Protein AF-A0A5A8DTM9-F1 (afdb_monomer)

Secondary structure (DSSP, 8-state):
-----PPPTHHHHHHHHHHHHHHHHHHHHHHHHHHHSPPTTHHHHHH----HHHHHHHHHHH-TT--SHHHHHHHHS-TTTS--S----PPPPPHHHHHHHHHHHHHTS--S------TT-------HHHIIIIIT-HHHHS----SSGGG-HHHHHHHHHHHHHHHHHHT-S---S--S-HHHHHHHHHHHHHHH-TT--EEEEETTS-HHHHHHHHHHHHHTT-EEEEESS----------S-----HHHHHHHHHHTT-------S--------------S--SS----------

Radius of gyration: 35.83 Å; Cα contacts (8 Å, |Δi|>4): 128; chains: 1; bounding box: 129×62×77 Å

Nearest PDB structures (foldseek):
  4cvn-assembly3_H  TM=4.698E-01  e=2.957E+00  Pyrococcus abyssi GE5
  1a97-assembly1_D  TM=4.484E-01  e=3.811E+00  Escherichia coli
  1a97-assembly1_A  TM=3.768E-01  e=2.294E+00  Escherichia coli
  8kca-assembly2_B  TM=4.463E-01  e=4.060E+00  Homo sapiens
  1nul-assembly1_A-2  TM=4.485E-01  e=6.329E+00  Escherichia coli

Foldseek 3Di:
DDDDDDDDPPPVVVVVVVVVVVVVVVVVVVVVVVVPDDDLCNVVCVVDVADPVNQQVVQCVVPVPDRHPVSVCPVPDPPVPDDPDDDPDPRRDDPVRVVVVVVVVVVPDDPDDLDPPPLQDHDDDDPVCCCVPAVVDCVNVVDDDPPPCVVVVVVVVVLVVVFVVVCVQQVNPTDGSDDDGDLVVVLVVVVVVCVVVVPAQEDEDELPHRPVSQVSNCVSSVVVNHHYDYYHDPDPDPPDDDDDDDDDDPVNVVVVCVVVPPDPDPDDDDDDDDDDDDDDDDPDDPDDDDDDDDDDDD

Solvent-accessible surface area (backbone atoms only — not comparable to full-atom values): 19597 Å² total; per-residue (Å²): 142,83,82,89,82,82,82,70,76,66,62,64,53,52,55,51,50,55,51,50,53,53,50,50,53,52,50,51,50,50,52,52,54,57,71,68,48,85,51,56,58,49,62,55,61,70,70,45,84,72,49,75,68,55,51,48,52,52,40,31,69,77,37,77,88,37,83,44,72,63,53,54,47,65,77,68,49,60,73,94,78,50,81,91,64,81,80,96,64,80,81,68,61,36,71,68,54,48,54,51,50,53,48,59,58,57,64,72,51,90,74,92,70,86,75,83,80,49,84,94,54,74,90,74,88,77,55,65,68,52,46,56,67,39,76,69,23,63,89,62,70,68,64,74,82,69,82,58,54,90,87,28,50,75,62,52,52,54,38,48,52,50,18,49,53,50,18,68,76,69,74,42,98,75,55,67,84,77,73,94,47,71,36,59,45,54,36,49,52,50,52,54,53,41,72,77,45,74,92,61,51,67,46,82,42,60,56,84,54,52,67,67,33,57,48,47,33,41,56,56,24,57,79,73,65,30,45,68,46,69,43,77,74,86,70,75,78,77,87,77,88,86,78,98,71,88,84,79,52,74,70,56,53,53,54,46,50,57,70,69,69,62,72,79,83,86,76,87,89,79,96,81,78,94,72,94,74,82,93,73,91,78,84,84,86,92,80,89,86,84,88,88,91,87,89,85,90,131

InterPro domains:
  IPR015421 Pyridoxal phosphate-dependent transferase, major domain [G3DSA:3.40.640.10] (127-237)
  IPR015424 Pyridoxal phosphate-dependent transferase [SSF53383] (45-227)
  IPR023010 Probable glycine dehydrogenase (decarboxylating) subunit 1 [PTHR42806] (43-229)
  IPR049315 Glycine cleavage system P-protein, N-terminal domain [PF02347] (45-229)

Mean predicted aligned error: 16.07 Å

pLDDT: mean 75.66, std 26.63, range [23.34, 98.69]

Sequence (298 aa):
MLASRSAAPGAVARAAAAAAGRRGAAAAASSLVSSIRPSREEFLHRHVGIKSFETQEMVRTINPSYATLEDLVDNTVPITIRHQRDLELPEAATEAEALSEMREIAKRNIQGIKSCIGMGYYGTFTPSVALRNILENPAWYTSYTPYQAEIAQGRLEMLLNFQTMVSDLTGMDIANASLLDEATACAEAMALAASVQRKRDSFFVAADCHPHTISLMRTRGSAVGMSIKATFGISPAPTAPPHRDRVWTLTTVWRRLCAGGYKVARERFFDTIDVEAPRLSVAGTLVTTASLASTCGS

Organism: Cafeteria roenbergensis (NCBI:txid33653)

Structure (mmCIF, N/CA/C/O backbone):
data_AF-A0A5A8DTM9-F1
#
_entry.id   AF-A0A5A8DTM9-F1
#
loop_
_atom_site.group_PDB
_atom_site.id
_atom_site.type_symbol
_atom_site.label_atom_id
_atom_site.label_alt_id
_atom_site.label_comp_id
_atom_site.label_asym_id
_atom_site.label_entity_id
_atom_site.label_seq_id
_atom_site.pdbx_PDB_ins_code
_atom_site.Cartn_x
_atom_site.Cartn_y
_atom_site.Cartn_z
_atom_site.occupancy
_atom_site.B_iso_or_equiv
_atom_site.auth_seq_id
_atom_site.auth_comp_id
_atom_site.auth_asym_id
_atom_site.auth_atom_id
_atom_site.pdbx_PDB_model_num
ATOM 1 N N . MET A 1 1 ? -93.188 19.960 26.502 1.00 39.53 1 MET A N 1
ATOM 2 C CA . MET A 1 1 ? -92.306 19.119 27.341 1.00 39.53 1 MET A CA 1
ATOM 3 C C . MET A 1 1 ? -91.924 17.881 26.544 1.00 39.53 1 MET A C 1
ATOM 5 O O . MET A 1 1 ? -92.762 17.007 26.404 1.00 39.53 1 MET A O 1
ATOM 9 N N . LEU A 1 2 ? -90.720 17.813 25.976 1.00 32.50 2 LEU A N 1
ATOM 10 C CA . LEU A 1 2 ? -90.176 16.576 25.401 1.00 32.50 2 LEU A CA 1
ATOM 11 C C . LEU A 1 2 ? -88.656 16.597 25.583 1.00 32.50 2 LEU A C 1
ATOM 13 O O . LEU A 1 2 ? -88.004 17.606 25.324 1.00 32.50 2 LEU A O 1
ATOM 17 N N . ALA A 1 3 ? -88.160 15.517 26.177 1.00 34.22 3 ALA A N 1
ATOM 18 C CA . ALA A 1 3 ? -86.935 15.446 26.958 1.00 34.22 3 ALA A CA 1
ATOM 19 C C . ALA A 1 3 ? -85.681 15.158 26.122 1.00 34.22 3 ALA A C 1
ATOM 21 O O . ALA A 1 3 ? -85.701 14.351 25.193 1.00 34.22 3 ALA A O 1
ATOM 22 N N . SER A 1 4 ? -84.571 15.773 26.532 1.00 37.34 4 SER A N 1
ATOM 23 C CA . SER A 1 4 ? -83.214 15.456 26.100 1.00 37.34 4 SER A CA 1
ATOM 24 C C . SER A 1 4 ? -82.776 14.090 26.649 1.00 37.34 4 SER A C 1
ATOM 26 O O . SER A 1 4 ? -82.928 13.798 27.835 1.00 37.34 4 SER A O 1
ATOM 28 N N . ARG A 1 5 ? -82.208 13.233 25.791 1.00 39.69 5 ARG A N 1
ATOM 29 C CA . ARG A 1 5 ? -81.506 12.010 26.209 1.00 39.69 5 ARG A CA 1
ATOM 30 C C . ARG A 1 5 ? -80.000 12.207 26.048 1.00 39.69 5 ARG A C 1
ATOM 32 O O . ARG A 1 5 ? -79.488 12.321 24.941 1.00 39.69 5 ARG A O 1
ATOM 39 N N . SER A 1 6 ? -79.334 12.263 27.197 1.00 41.97 6 SER A N 1
ATOM 40 C CA . SER A 1 6 ? -77.885 12.258 27.394 1.00 41.97 6 SER A CA 1
ATOM 41 C C . SER A 1 6 ? -77.270 10.929 26.928 1.00 41.97 6 SER A C 1
ATOM 43 O O . SER A 1 6 ? -77.794 9.854 27.229 1.00 41.97 6 SER A O 1
ATOM 45 N N . ALA A 1 7 ? -76.167 11.006 26.178 1.00 46.59 7 ALA A N 1
ATOM 46 C CA . ALA A 1 7 ? -75.372 9.853 25.773 1.00 46.59 7 ALA A CA 1
ATOM 47 C C . ALA A 1 7 ? -74.593 9.297 26.977 1.00 46.59 7 ALA A C 1
ATOM 49 O O . ALA A 1 7 ? -73.908 10.033 27.686 1.00 46.59 7 ALA A O 1
ATOM 50 N N . ALA A 1 8 ? -74.694 7.985 27.205 1.00 46.06 8 ALA A N 1
ATOM 51 C CA . ALA A 1 8 ? -74.085 7.322 28.351 1.00 46.06 8 ALA A CA 1
ATOM 52 C C . ALA A 1 8 ? -72.537 7.430 28.322 1.00 46.06 8 ALA A C 1
ATOM 54 O O . ALA A 1 8 ? -71.911 6.977 27.357 1.00 46.06 8 ALA A O 1
ATOM 55 N N . PRO A 1 9 ? -71.893 7.943 29.389 1.00 48.94 9 PRO A N 1
ATOM 56 C CA . PRO A 1 9 ? -70.454 8.247 29.422 1.00 48.94 9 PRO A CA 1
ATOM 57 C C . PRO A 1 9 ? -69.519 7.020 29.335 1.00 48.94 9 PRO A C 1
ATOM 59 O O . PRO A 1 9 ? -68.310 7.168 29.173 1.00 48.94 9 PRO A O 1
ATOM 62 N N . GLY A 1 10 ? -70.048 5.793 29.402 1.00 46.09 10 GLY A N 1
ATOM 63 C CA . GLY A 1 10 ? -69.248 4.562 29.460 1.00 46.09 10 GLY A CA 1
ATOM 64 C C . GLY A 1 10 ? -68.752 4.009 28.116 1.00 46.09 10 GLY A C 1
ATOM 65 O O . GLY A 1 10 ? -67.745 3.301 28.090 1.00 46.09 10 GLY A O 1
ATOM 66 N N . ALA A 1 11 ? -69.420 4.312 26.997 1.00 47.44 11 ALA A N 1
ATOM 67 C CA . ALA A 1 11 ? -69.057 3.751 25.687 1.00 47.44 11 ALA A CA 1
ATOM 68 C C . ALA A 1 11 ? -67.840 4.460 25.062 1.00 47.44 11 ALA A C 1
ATOM 70 O O . ALA A 1 11 ? -66.945 3.809 24.522 1.00 47.44 11 ALA A O 1
ATOM 71 N N . VAL A 1 12 ? -67.764 5.785 25.218 1.00 50.34 12 VAL A N 1
ATOM 72 C CA . VAL A 1 12 ? -66.644 6.610 24.734 1.00 50.34 12 VAL A CA 1
ATOM 73 C C . VAL A 1 12 ? -65.362 6.314 25.526 1.00 50.34 12 VAL A C 1
ATOM 75 O O . VAL A 1 12 ? -64.285 6.202 24.943 1.00 50.34 12 VAL A O 1
ATOM 78 N N . ALA A 1 13 ? -65.480 6.072 26.837 1.00 47.72 13 ALA A N 1
ATOM 79 C CA . ALA A 1 13 ? -64.351 5.724 27.701 1.00 47.72 13 ALA A CA 1
ATOM 80 C C . ALA A 1 13 ? -63.711 4.363 27.350 1.00 47.72 13 ALA A C 1
ATOM 82 O O . ALA A 1 13 ? -62.486 4.240 27.350 1.00 47.72 13 ALA A O 1
ATOM 83 N N . ARG A 1 14 ? -64.508 3.343 26.985 1.00 48.56 14 ARG A N 1
ATOM 84 C CA . ARG A 1 14 ? -63.979 2.021 26.580 1.00 48.56 14 ARG A CA 1
ATOM 85 C C . ARG A 1 14 ? -63.291 2.045 25.215 1.00 48.56 14 ARG A C 1
ATOM 87 O O . ARG A 1 14 ? -62.264 1.391 25.051 1.00 48.56 14 ARG A O 1
ATOM 94 N N . ALA A 1 15 ? -63.813 2.813 24.257 1.00 48.81 15 ALA A N 1
ATOM 95 C CA . ALA A 1 15 ? -63.175 2.988 22.951 1.00 48.81 15 ALA A CA 1
ATOM 96 C C . ALA A 1 15 ? -61.838 3.748 23.066 1.00 48.81 15 ALA A C 1
ATOM 98 O O . ALA A 1 15 ? -60.852 3.358 22.439 1.00 48.81 15 ALA A O 1
ATOM 99 N N . ALA A 1 16 ? -61.773 4.771 23.927 1.00 47.47 16 ALA A N 1
ATOM 100 C CA . ALA A 1 16 ? -60.540 5.502 24.224 1.00 47.47 16 ALA A CA 1
ATOM 101 C C . ALA A 1 16 ? -59.487 4.624 24.927 1.00 47.47 16 ALA A C 1
ATOM 103 O O . ALA A 1 16 ? -58.316 4.660 24.551 1.00 47.47 16 ALA A O 1
ATOM 104 N N . ALA A 1 17 ? -59.894 3.775 25.880 1.00 49.00 17 ALA A N 1
ATOM 105 C CA . ALA A 1 17 ? -58.999 2.833 26.561 1.00 49.00 17 ALA A CA 1
ATOM 106 C C . ALA A 1 17 ? -58.436 1.752 25.613 1.00 49.00 17 ALA A C 1
ATOM 108 O O . ALA A 1 17 ? -57.244 1.446 25.660 1.00 49.00 17 ALA A O 1
ATOM 109 N N . ALA A 1 18 ? -59.253 1.221 24.695 1.00 49.25 18 ALA A N 1
ATOM 110 C CA . ALA A 1 18 ? -58.803 0.267 23.677 1.00 49.25 18 ALA A CA 1
ATOM 111 C C . ALA A 1 18 ? -57.851 0.908 22.643 1.00 49.25 18 ALA A C 1
ATOM 113 O O . ALA A 1 18 ? -56.882 0.278 22.213 1.00 49.25 18 ALA A O 1
ATOM 114 N N . ALA A 1 19 ? -58.083 2.172 22.270 1.00 47.97 19 ALA A N 1
ATOM 115 C CA . ALA A 1 19 ? -57.188 2.939 21.402 1.00 47.97 19 ALA A CA 1
ATOM 116 C C . ALA A 1 19 ? -55.860 3.303 22.096 1.00 47.97 19 ALA A C 1
ATOM 118 O O . ALA A 1 19 ? -54.803 3.247 21.464 1.00 47.97 19 ALA A O 1
ATOM 119 N N . ALA A 1 20 ? -55.891 3.611 23.398 1.00 50.88 20 ALA A N 1
ATOM 120 C CA . ALA A 1 20 ? -54.701 3.848 24.216 1.00 50.88 20 ALA A CA 1
ATOM 121 C C . ALA A 1 20 ? -53.854 2.573 24.384 1.00 50.88 20 ALA A C 1
ATOM 123 O O . ALA A 1 20 ? -52.637 2.626 24.221 1.00 50.88 20 ALA A O 1
ATOM 124 N N . GLY A 1 21 ? -54.487 1.412 24.598 1.00 49.78 21 GLY A N 1
ATOM 125 C CA . GLY A 1 21 ? -53.804 0.113 24.657 1.00 49.78 21 GLY A CA 1
ATOM 126 C C . GLY A 1 21 ? -53.141 -0.289 23.333 1.00 49.78 21 GLY A C 1
ATOM 127 O O . GLY A 1 21 ? -52.010 -0.773 23.329 1.00 49.78 21 GLY A O 1
ATOM 128 N N . ARG A 1 22 ? -53.786 -0.013 22.188 1.00 54.56 22 ARG A N 1
ATOM 129 C CA . ARG A 1 22 ? -53.189 -0.232 20.855 1.00 54.56 22 ARG A CA 1
ATOM 130 C C . ARG A 1 22 ? -52.020 0.717 20.563 1.00 54.56 22 ARG A C 1
ATOM 132 O O . ARG A 1 22 ? -51.035 0.285 19.973 1.00 54.56 22 ARG A O 1
ATOM 139 N N . ARG A 1 23 ? -52.092 1.979 21.008 1.00 55.44 23 ARG A N 1
ATOM 140 C CA . ARG A 1 23 ? -50.970 2.936 20.926 1.00 55.44 23 ARG A CA 1
ATOM 141 C C . ARG A 1 23 ? -49.795 2.533 21.821 1.00 55.44 23 ARG A C 1
ATOM 143 O O . ARG A 1 23 ? -48.658 2.634 21.377 1.00 55.44 23 ARG A O 1
ATOM 150 N N . GLY A 1 24 ? -50.058 2.024 23.026 1.00 56.00 24 GLY A N 1
ATOM 151 C CA . GLY A 1 24 ? -49.028 1.510 23.936 1.00 56.00 24 GLY A CA 1
ATOM 152 C C . GLY A 1 24 ? -48.306 0.274 23.392 1.00 56.00 24 GLY A C 1
ATOM 153 O O . GLY A 1 24 ? -47.081 0.215 23.430 1.00 56.00 24 GLY A O 1
ATOM 154 N N . ALA A 1 25 ? -49.041 -0.673 22.800 1.00 58.25 25 ALA A N 1
ATOM 155 C CA . ALA A 1 25 ? -48.454 -1.854 22.163 1.00 58.25 25 ALA A CA 1
ATOM 156 C C . ALA A 1 25 ? -47.627 -1.505 20.909 1.00 58.25 25 ALA A C 1
ATOM 158 O O . ALA A 1 25 ? -46.549 -2.059 20.711 1.00 58.25 25 ALA A O 1
ATOM 159 N N . ALA A 1 26 ? -48.087 -0.552 20.090 1.00 58.50 26 ALA A N 1
ATOM 160 C CA . ALA A 1 26 ? -47.335 -0.067 18.931 1.00 58.50 26 ALA A CA 1
ATOM 161 C C . ALA A 1 26 ? -46.067 0.709 19.335 1.00 58.50 26 ALA A C 1
ATOM 163 O O . ALA A 1 26 ? -45.026 0.542 18.706 1.00 58.50 26 ALA A O 1
ATOM 164 N N . ALA A 1 27 ? -46.123 1.509 20.405 1.00 59.03 27 ALA A N 1
ATOM 165 C CA . ALA A 1 27 ? -44.959 2.210 20.947 1.00 59.03 27 ALA A CA 1
ATOM 166 C C . ALA A 1 27 ? -43.929 1.241 21.556 1.00 59.03 27 ALA A C 1
ATOM 168 O O . ALA A 1 27 ? -42.734 1.388 21.309 1.00 59.03 27 ALA A O 1
ATOM 169 N N . ALA A 1 28 ? -44.382 0.210 22.278 1.00 58.31 28 ALA A N 1
ATOM 170 C CA . ALA A 1 28 ? -43.516 -0.841 22.812 1.00 58.31 28 ALA A CA 1
ATOM 171 C C . ALA A 1 28 ? -42.868 -1.679 21.695 1.00 58.31 28 ALA A C 1
ATOM 173 O O . ALA A 1 28 ? -41.671 -1.945 21.743 1.00 58.31 28 ALA A O 1
ATOM 174 N N . ALA A 1 29 ? -43.622 -2.027 20.646 1.00 59.19 29 ALA A N 1
ATOM 175 C CA . ALA A 1 29 ? -43.081 -2.697 19.465 1.00 59.19 29 ALA A CA 1
ATOM 176 C C . ALA A 1 29 ? -42.081 -1.806 18.705 1.00 59.19 29 ALA A C 1
ATOM 178 O O . ALA A 1 29 ? -41.033 -2.287 18.292 1.00 59.19 29 ALA A O 1
ATOM 179 N N . SER A 1 30 ? -42.354 -0.504 18.576 1.00 61.00 30 SER A N 1
ATOM 180 C CA . SER A 1 30 ? -41.437 0.474 17.971 1.00 61.00 30 SER A CA 1
ATOM 181 C C . SER A 1 30 ? -40.141 0.626 18.777 1.00 61.00 30 SER A C 1
ATOM 183 O O . SER A 1 30 ? -39.069 0.702 18.188 1.00 61.00 30 SER A O 1
ATOM 185 N N . SER A 1 31 ? -40.230 0.611 20.111 1.00 62.94 31 SER A N 1
ATOM 186 C CA . SER A 1 31 ? -39.084 0.663 21.030 1.00 62.94 31 SER A CA 1
ATOM 187 C C . SER A 1 31 ? -38.236 -0.617 20.994 1.00 62.94 31 SER A C 1
ATOM 189 O O . SER A 1 31 ? -37.006 -0.545 20.984 1.00 62.94 31 SER A O 1
ATOM 191 N N . LEU A 1 32 ? -38.868 -1.791 20.890 1.00 59.31 32 LEU A N 1
ATOM 192 C CA . LEU A 1 32 ? -38.161 -3.056 20.671 1.00 59.31 32 LEU A CA 1
ATOM 193 C C . LEU A 1 32 ? -37.492 -3.098 19.292 1.00 59.31 32 LEU A C 1
ATOM 195 O O . LEU A 1 32 ? -36.334 -3.485 19.183 1.00 59.31 32 LEU A O 1
ATOM 199 N N . VAL A 1 33 ? -38.183 -2.650 18.241 1.00 62.06 33 VAL A N 1
ATOM 200 C CA . VAL A 1 33 ? -37.631 -2.586 16.879 1.00 62.06 33 VAL A CA 1
ATOM 201 C C . VAL A 1 33 ? -36.471 -1.590 16.793 1.00 62.06 33 VAL A C 1
ATOM 203 O O . VAL A 1 33 ? -35.485 -1.883 16.122 1.00 62.06 33 VAL A O 1
ATOM 206 N N . SER A 1 34 ? -36.530 -0.451 17.493 1.00 61.94 34 SER A N 1
ATOM 207 C CA . SER A 1 34 ? -35.393 0.474 17.579 1.00 61.94 34 SER A CA 1
ATOM 208 C C . SER A 1 34 ? -34.217 -0.108 18.361 1.00 61.94 34 SER A C 1
ATOM 210 O O . SER A 1 34 ? -33.081 0.177 18.014 1.00 61.94 34 SER A O 1
ATOM 212 N N . SER A 1 35 ? -34.473 -0.957 19.362 1.00 61.50 35 SER A N 1
ATOM 213 C CA . SER A 1 35 ? -33.422 -1.637 20.132 1.00 61.50 35 SER A CA 1
ATOM 214 C C . SER A 1 35 ? -32.740 -2.782 19.370 1.00 61.50 35 SER A C 1
ATOM 216 O O . SER A 1 35 ? -31.670 -3.219 19.783 1.00 61.50 35 SER A O 1
ATOM 218 N N . ILE A 1 36 ? -33.357 -3.294 18.299 1.00 67.50 36 ILE A N 1
ATOM 219 C CA . ILE A 1 36 ? -32.812 -4.371 17.450 1.00 67.50 36 ILE A CA 1
ATOM 220 C C . ILE A 1 36 ? -32.037 -3.802 16.250 1.00 67.50 36 ILE A C 1
ATOM 222 O O . ILE A 1 36 ? -31.225 -4.502 15.646 1.00 67.50 36 ILE A O 1
ATOM 226 N N . ARG A 1 37 ? -32.275 -2.538 15.875 1.00 67.25 37 ARG A N 1
ATOM 227 C CA . ARG A 1 37 ? -31.535 -1.906 14.780 1.00 67.25 37 ARG A CA 1
ATOM 228 C C . ARG A 1 37 ? -30.093 -1.617 15.214 1.00 67.25 37 ARG A C 1
ATOM 230 O O . ARG A 1 37 ? -29.906 -1.087 16.308 1.00 67.25 37 ARG A O 1
ATOM 237 N N . PRO A 1 38 ? -29.096 -1.918 14.362 1.00 71.00 38 PRO A N 1
ATOM 238 C CA . PRO A 1 38 ? -27.711 -1.557 14.639 1.00 71.00 38 PRO A CA 1
ATOM 239 C C . PRO A 1 38 ? -27.608 -0.043 14.842 1.00 71.00 38 PRO A C 1
ATOM 241 O O . PRO A 1 38 ? -28.184 0.735 14.073 1.00 71.00 38 PRO A O 1
ATOM 244 N N . SER A 1 39 ? -26.923 0.374 15.908 1.00 83.44 39 SER A N 1
ATOM 245 C CA . SER A 1 39 ? -26.704 1.793 16.176 1.00 83.44 39 SER A CA 1
ATOM 246 C C . SER A 1 39 ? -25.694 2.356 15.176 1.00 83.44 39 SER A C 1
ATOM 248 O O . SER A 1 39 ? -24.792 1.658 14.711 1.00 83.44 39 SER A O 1
ATOM 250 N N . ARG A 1 40 ? -25.806 3.650 14.859 1.00 86.62 40 ARG A N 1
ATOM 251 C CA . ARG A 1 40 ? -24.817 4.340 14.010 1.00 86.62 40 ARG A CA 1
ATOM 252 C C . ARG A 1 40 ? -23.424 4.418 14.659 1.00 86.62 40 ARG A C 1
ATOM 254 O O . ARG A 1 40 ? -22.441 4.653 13.970 1.00 86.62 40 ARG A O 1
ATOM 261 N N . GLU A 1 41 ? -23.335 4.159 15.963 1.00 86.81 41 GLU A N 1
ATOM 262 C CA . GLU A 1 41 ? -22.091 4.114 16.744 1.00 86.81 41 GLU A CA 1
ATOM 263 C C . GLU A 1 41 ? -21.490 2.701 16.840 1.00 86.81 41 GLU A C 1
ATOM 265 O O . GLU A 1 41 ? -20.413 2.517 17.401 1.00 86.81 41 GLU A O 1
ATOM 270 N N . GLU A 1 42 ? -22.147 1.673 16.296 1.00 87.75 42 GLU A N 1
ATOM 271 C CA . GLU A 1 42 ? -21.684 0.290 16.439 1.00 87.75 42 GLU A CA 1
ATOM 272 C C . GLU A 1 42 ? -20.279 0.081 15.852 1.00 87.75 42 GLU A C 1
ATOM 274 O O . GLU A 1 42 ? -19.433 -0.558 16.481 1.00 87.75 42 GLU A O 1
ATOM 279 N N . PHE A 1 43 ? -19.997 0.669 14.684 1.00 93.50 43 PHE A N 1
ATOM 280 C CA . PHE A 1 43 ? -18.665 0.610 14.079 1.00 93.50 43 PHE A CA 1
ATOM 281 C C . PHE A 1 43 ? -17.605 1.272 14.970 1.00 93.50 43 PHE A C 1
ATOM 283 O O . PHE A 1 43 ? -16.518 0.720 15.133 1.00 93.50 43 PHE A O 1
ATOM 290 N N . LEU A 1 44 ? -17.932 2.407 15.603 1.00 92.94 44 LEU A N 1
ATOM 291 C CA . LEU A 1 44 ? -17.034 3.095 16.535 1.00 92.94 44 LEU A CA 1
ATOM 292 C C . LEU A 1 44 ? -16.646 2.171 17.695 1.00 92.94 44 LEU A C 1
ATOM 294 O O . LEU A 1 44 ? -15.465 2.056 18.009 1.00 92.94 44 LEU A O 1
ATOM 298 N N . HIS A 1 45 ? -17.613 1.463 18.280 1.00 90.25 45 HIS A N 1
ATOM 299 C CA . HIS A 1 45 ? -17.366 0.536 19.389 1.00 90.25 45 HIS A CA 1
ATOM 300 C C . HIS A 1 45 ? -16.639 -0.755 18.988 1.00 90.25 45 HIS A C 1
ATOM 302 O O . HIS A 1 45 ? -16.003 -1.377 19.835 1.00 90.25 45 HIS A O 1
ATOM 308 N N . ARG A 1 46 ? -16.720 -1.182 17.721 1.00 92.38 46 ARG A N 1
ATOM 309 C CA . ARG A 1 46 ? -15.915 -2.303 17.201 1.00 92.38 46 ARG A CA 1
ATOM 310 C C . ARG A 1 46 ? -14.492 -1.875 16.848 1.00 92.38 46 ARG A C 1
ATOM 312 O O . ARG A 1 46 ? -13.568 -2.674 16.972 1.00 92.38 46 ARG A O 1
ATOM 319 N N . HIS A 1 47 ? -14.326 -0.638 16.384 1.00 95.62 47 HIS A N 1
ATOM 320 C CA . HIS A 1 47 ? -13.041 -0.083 15.974 1.00 95.62 47 HIS A CA 1
ATOM 321 C C . HIS A 1 47 ? -12.191 0.359 17.172 1.00 95.62 47 HIS A C 1
ATOM 323 O O . HIS A 1 47 ? -11.002 0.051 17.240 1.00 95.62 47 HIS A O 1
ATOM 329 N N . VAL A 1 48 ? -12.796 1.061 18.133 1.00 95.00 48 VAL A N 1
ATOM 330 C CA . VAL A 1 48 ? -12.137 1.513 19.361 1.00 95.00 48 VAL A CA 1
ATOM 331 C C . VAL A 1 48 ? -12.306 0.444 20.434 1.00 95.00 48 VAL A C 1
ATOM 333 O O . VAL A 1 48 ? -13.388 0.267 20.984 1.00 95.00 48 VAL A O 1
ATOM 336 N N . GLY A 1 49 ? -11.219 -0.264 20.748 1.00 92.44 49 GLY A N 1
ATOM 337 C CA . GLY A 1 49 ? -11.246 -1.370 21.712 1.00 92.44 49 GLY A CA 1
ATOM 338 C C . GLY A 1 49 ? -11.395 -0.957 23.183 1.00 92.44 49 GLY A C 1
ATOM 339 O O . GLY A 1 49 ? -11.694 -1.812 24.011 1.00 92.44 49 GLY A O 1
ATOM 340 N N . ILE A 1 50 ? -11.184 0.323 23.507 1.00 93.56 50 ILE A N 1
ATOM 341 C CA . ILE A 1 50 ? -11.202 0.845 24.882 1.00 93.56 50 ILE A CA 1
ATOM 342 C C . ILE A 1 50 ? -12.625 1.262 25.255 1.00 93.56 50 ILE A C 1
ATOM 344 O O . ILE A 1 50 ? -13.259 2.058 24.558 1.00 93.56 50 ILE A O 1
ATOM 348 N N . LYS A 1 51 ? -13.128 0.746 26.377 1.00 90.69 51 LYS A N 1
ATOM 349 C CA . LYS A 1 51 ? -14.457 1.084 26.903 1.00 90.69 51 LYS A CA 1
ATOM 350 C C . LYS A 1 51 ? -14.424 2.372 27.716 1.00 90.69 51 LYS A C 1
ATOM 352 O O . LYS A 1 51 ? -13.406 2.750 28.280 1.00 90.69 51 LYS A O 1
ATOM 357 N N . SER A 1 52 ? -15.581 3.012 27.869 1.00 88.38 52 SER A N 1
ATOM 358 C CA . SER A 1 52 ? -15.708 4.294 28.578 1.00 88.38 52 SER A CA 1
ATOM 359 C C . SER A 1 52 ? -15.161 4.284 30.012 1.00 88.38 52 SER A C 1
ATOM 361 O O . SER A 1 52 ? -14.543 5.262 30.427 1.00 88.38 52 SER A O 1
ATOM 363 N N . PHE A 1 53 ? -15.344 3.193 30.764 1.00 91.81 53 PHE A N 1
ATOM 364 C CA . PHE A 1 53 ? -14.789 3.082 32.119 1.00 91.81 53 PHE A CA 1
ATOM 365 C C . PHE A 1 53 ? -13.257 2.934 32.112 1.00 91.81 53 PHE A C 1
ATOM 367 O O . PHE A 1 53 ? -12.591 3.548 32.940 1.00 91.81 53 PHE A O 1
ATOM 374 N N . GLU A 1 54 ? -12.701 2.188 31.151 1.00 95.12 54 GLU A N 1
ATOM 375 C CA . GLU A 1 54 ? -11.252 2.015 30.974 1.00 95.12 54 GLU A CA 1
ATOM 376 C C . GLU A 1 54 ? -10.617 3.345 30.564 1.00 95.12 54 GLU A C 1
ATOM 378 O O . GLU A 1 54 ? -9.596 3.736 31.119 1.00 95.12 54 GLU A O 1
ATOM 383 N N . THR A 1 55 ? -11.268 4.101 29.672 1.00 94.69 55 THR A N 1
ATOM 384 C CA . THR A 1 55 ? -10.839 5.455 29.297 1.00 94.69 55 THR A CA 1
ATOM 385 C C . THR A 1 55 ? -10.716 6.357 30.524 1.00 94.69 55 THR A C 1
ATOM 387 O O . THR A 1 55 ? -9.704 7.035 30.685 1.00 94.69 55 THR A O 1
ATOM 390 N N . GLN A 1 56 ? -11.711 6.356 31.418 1.00 93.38 56 GLN A N 1
ATOM 391 C CA . GLN A 1 56 ? -11.670 7.169 32.641 1.00 93.38 56 GLN A CA 1
ATOM 392 C C . GLN A 1 56 ? -10.541 6.741 33.588 1.00 93.38 56 GLN A C 1
ATOM 394 O O . GLN A 1 56 ? -9.864 7.591 34.166 1.00 93.38 56 GLN A O 1
ATOM 399 N N . GLU A 1 57 ? -10.322 5.436 33.746 1.00 95.25 57 GLU A N 1
ATOM 400 C CA . GLU A 1 57 ? -9.238 4.897 34.572 1.00 95.25 57 GLU A CA 1
ATOM 401 C C . GLU A 1 57 ? -7.854 5.262 34.010 1.00 95.25 57 GLU A C 1
ATOM 403 O O . GLU A 1 57 ? -6.983 5.743 34.742 1.00 95.25 57 GLU A O 1
ATOM 408 N N . MET A 1 58 ? -7.669 5.108 32.697 1.00 96.31 58 MET A N 1
ATOM 409 C CA . MET A 1 58 ? -6.434 5.462 31.996 1.00 96.31 58 MET A CA 1
ATOM 410 C C . MET A 1 58 ? -6.132 6.961 32.094 1.00 96.31 58 MET A C 1
ATOM 412 O O . MET A 1 58 ? -5.000 7.330 32.405 1.00 96.31 58 MET A O 1
ATOM 416 N N . VAL A 1 59 ? -7.130 7.830 31.892 1.00 96.56 59 VAL A N 1
ATOM 417 C CA . VAL A 1 59 ? -6.972 9.292 32.020 1.00 96.56 59 VAL A CA 1
ATOM 418 C C . VAL A 1 59 ? -6.501 9.671 33.426 1.00 96.56 59 VAL A C 1
ATOM 420 O O . VAL A 1 59 ? -5.524 10.408 33.564 1.00 96.56 59 VAL A O 1
ATOM 423 N N . ARG A 1 60 ? -7.127 9.111 34.470 1.00 95.38 60 ARG A N 1
ATOM 424 C CA . ARG A 1 60 ? -6.728 9.363 35.866 1.00 95.38 60 ARG A CA 1
ATOM 425 C C . ARG A 1 60 ? -5.337 8.827 36.193 1.00 95.38 60 ARG A C 1
ATOM 427 O O . ARG A 1 60 ? -4.648 9.405 37.029 1.00 95.38 60 ARG A O 1
ATOM 434 N N . THR A 1 61 ? -4.920 7.738 35.546 1.00 96.50 61 THR A N 1
ATOM 435 C CA . THR A 1 61 ? -3.574 7.170 35.711 1.00 96.50 61 THR A CA 1
ATOM 436 C C . THR A 1 61 ? -2.506 8.074 35.098 1.00 96.50 61 THR A C 1
ATOM 438 O O . THR A 1 61 ? -1.446 8.251 35.692 1.00 96.50 61 THR A O 1
ATOM 441 N N . ILE A 1 62 ? -2.782 8.672 33.934 1.00 96.50 62 ILE A N 1
ATOM 442 C CA . ILE A 1 62 ? -1.871 9.624 33.284 1.00 96.50 62 ILE A CA 1
ATOM 443 C C . ILE A 1 62 ? -1.696 10.873 34.152 1.00 96.50 62 ILE A C 1
ATOM 445 O O . ILE A 1 62 ? -0.571 11.314 34.387 1.00 96.50 62 ILE A O 1
ATOM 449 N N . ASN A 1 63 ? -2.803 11.450 34.624 1.00 94.75 63 ASN A N 1
ATOM 450 C CA . ASN A 1 63 ? -2.772 12.588 35.530 1.00 94.75 63 ASN A CA 1
ATOM 451 C C . ASN A 1 63 ? -3.996 12.554 36.461 1.00 94.75 63 ASN A C 1
ATOM 453 O O . ASN A 1 63 ? -5.121 12.701 35.979 1.00 94.75 63 ASN A O 1
ATOM 457 N N . PRO A 1 64 ? -3.804 12.447 37.790 1.00 94.12 64 PRO A N 1
ATOM 458 C CA . PRO A 1 64 ? -4.909 12.421 38.751 1.00 94.12 64 PRO A CA 1
ATOM 459 C C . PRO A 1 64 ? -5.810 13.662 38.722 1.00 94.12 64 PRO A C 1
ATOM 461 O O . PRO A 1 64 ? -6.936 13.606 39.211 1.00 94.12 64 PRO A O 1
ATOM 464 N N . SER A 1 65 ? -5.319 14.778 38.174 1.00 94.31 65 SER A N 1
ATOM 465 C CA . SER A 1 65 ? -6.084 16.020 38.028 1.00 94.31 65 SER A CA 1
ATOM 466 C C . SER A 1 65 ? -7.013 16.031 36.808 1.00 94.31 65 SER A C 1
ATOM 468 O O . SER A 1 65 ? -7.847 16.926 36.712 1.00 94.31 65 SER A O 1
ATOM 470 N N . TYR A 1 66 ? -6.880 15.088 35.868 1.00 95.94 66 TYR A N 1
ATOM 471 C CA . TYR A 1 66 ? -7.762 15.000 34.701 1.00 95.94 66 TYR A CA 1
ATOM 472 C C . TYR A 1 66 ? -9.016 14.187 35.028 1.00 95.94 66 TYR A C 1
ATOM 474 O O . TYR A 1 66 ? -8.946 13.098 35.603 1.00 95.94 66 TYR A O 1
ATOM 482 N N . ALA A 1 67 ? -10.178 14.716 34.644 1.00 91.12 67 ALA A N 1
ATOM 483 C CA . ALA A 1 67 ? -11.472 14.075 34.849 1.00 91.12 67 ALA A CA 1
ATOM 484 C C . ALA A 1 67 ? -11.995 13.403 33.570 1.00 91.12 67 ALA A C 1
ATOM 486 O O . ALA A 1 67 ? -12.774 12.451 33.659 1.00 91.12 67 ALA A O 1
ATOM 487 N N . THR A 1 68 ? -11.573 13.891 32.402 1.00 94.50 68 THR A N 1
ATOM 488 C CA . THR A 1 68 ? -12.135 13.538 31.094 1.00 94.50 68 THR A CA 1
ATOM 489 C C . THR A 1 68 ? -11.063 13.350 30.018 1.00 94.50 68 THR A C 1
ATOM 491 O O . THR A 1 68 ? -9.911 13.759 30.177 1.00 94.50 68 THR A O 1
ATOM 494 N N . LEU A 1 69 ? -11.436 12.716 28.901 1.00 94.75 69 LEU A N 1
ATOM 495 C CA . LEU A 1 69 ? -10.550 12.614 27.738 1.00 94.75 69 LEU A CA 1
ATOM 496 C C . LEU A 1 69 ? -10.288 14.003 27.133 1.00 94.75 69 LEU A C 1
ATOM 498 O O . LEU A 1 69 ? -9.196 14.265 26.637 1.00 94.75 69 LEU A O 1
ATOM 502 N N . GLU A 1 70 ? -11.268 14.897 27.224 1.00 94.31 70 GLU A N 1
ATOM 503 C CA . GLU A 1 70 ? -11.179 16.290 26.807 1.00 94.31 70 GLU A CA 1
ATOM 504 C C . GLU A 1 70 ? -10.067 17.025 27.565 1.00 94.31 70 GLU A C 1
ATOM 506 O O . GLU A 1 70 ? -9.233 17.661 26.927 1.00 94.31 70 GLU A O 1
ATOM 511 N N . ASP A 1 71 ? -9.957 16.845 28.888 1.00 95.00 71 ASP A N 1
ATOM 512 C CA . ASP A 1 71 ? -8.870 17.443 29.681 1.00 95.00 71 ASP A CA 1
ATOM 513 C C . ASP A 1 71 ? -7.486 17.011 29.169 1.00 95.00 71 ASP A C 1
ATOM 515 O O . ASP A 1 71 ? -6.564 17.826 29.065 1.00 95.00 71 ASP A O 1
ATOM 519 N N . LEU A 1 72 ? -7.331 15.729 28.816 1.00 96.06 72 LEU A N 1
ATOM 520 C CA . LEU A 1 72 ? -6.085 15.207 28.252 1.00 96.06 72 LEU A CA 1
ATOM 521 C C . LEU A 1 72 ? -5.775 15.854 26.895 1.00 96.06 72 LEU A C 1
ATOM 523 O O . LEU A 1 72 ? -4.633 16.244 26.648 1.00 96.06 72 LEU A O 1
ATOM 527 N N . VAL A 1 73 ? -6.776 15.986 26.022 1.00 95.75 73 VAL A N 1
ATOM 528 C CA . VAL A 1 73 ? -6.617 16.612 24.701 1.00 95.75 73 VAL A CA 1
ATOM 529 C C . VAL A 1 73 ? -6.245 18.089 24.837 1.00 95.75 73 VAL A C 1
ATOM 531 O O . VAL A 1 73 ? -5.292 18.529 24.192 1.00 95.75 73 VAL A O 1
ATOM 534 N N . ASP A 1 74 ? -6.935 18.830 25.703 1.00 94.69 74 ASP A N 1
ATOM 535 C CA . ASP A 1 74 ? -6.736 20.265 25.943 1.00 94.69 74 ASP A CA 1
ATOM 536 C C . ASP A 1 74 ? -5.318 20.585 26.433 1.00 94.69 74 ASP A C 1
ATOM 538 O O . ASP A 1 74 ? -4.747 21.616 26.076 1.00 94.69 74 ASP A O 1
ATOM 542 N N . ASN A 1 75 ? -4.726 19.679 27.215 1.00 95.31 75 ASN A N 1
ATOM 543 C CA . ASN A 1 75 ? -3.368 19.823 27.740 1.00 95.31 75 ASN A CA 1
ATOM 544 C C . ASN A 1 75 ? -2.280 19.214 26.836 1.00 95.31 75 ASN A C 1
ATOM 546 O O . ASN A 1 75 ? -1.096 19.433 27.087 1.00 95.31 75 ASN A O 1
ATOM 550 N N . THR A 1 76 ? -2.651 18.467 25.790 1.00 96.44 76 THR A N 1
ATOM 551 C CA . THR A 1 76 ? -1.697 17.827 24.863 1.00 96.44 76 THR A CA 1
ATOM 552 C C . THR A 1 76 ? -1.577 18.586 23.545 1.00 96.44 76 THR A C 1
ATOM 554 O O . THR A 1 76 ? -0.477 18.746 23.016 1.00 96.44 76 THR A O 1
ATOM 557 N N . VAL A 1 77 ? -2.700 19.048 22.991 1.00 96.88 77 VAL A N 1
ATOM 558 C CA . VAL A 1 77 ? -2.746 19.710 21.684 1.00 96.88 77 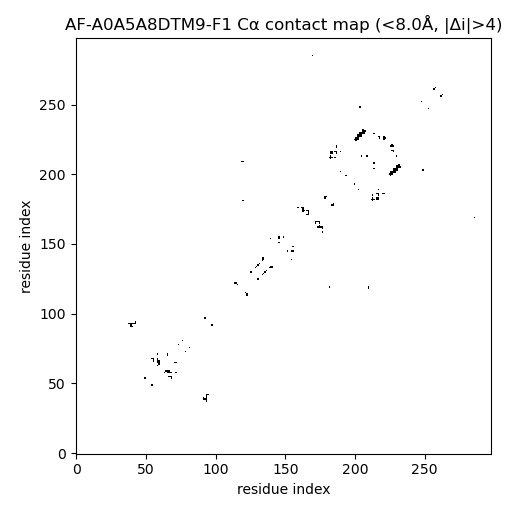VAL A CA 1
ATOM 559 C C . VAL A 1 77 ? -2.760 21.226 21.884 1.00 96.88 77 VAL A C 1
ATOM 561 O O . VAL A 1 77 ? -3.741 21.755 22.408 1.00 96.88 77 VAL A O 1
ATOM 564 N N . PRO A 1 78 ? -1.729 21.966 21.432 1.00 96.50 78 PRO A N 1
ATOM 565 C CA . PRO A 1 78 ? -1.717 23.417 21.556 1.00 96.50 78 PRO A CA 1
ATOM 566 C C . PRO A 1 78 ? -2.942 24.059 20.897 1.00 96.50 78 PRO A C 1
ATOM 568 O O . PRO A 1 78 ? -3.247 23.805 19.728 1.00 96.50 78 PRO A O 1
ATOM 571 N N . ILE A 1 79 ? -3.613 24.953 21.627 1.00 94.75 79 ILE A N 1
ATOM 572 C CA . ILE A 1 79 ? -4.854 25.598 21.171 1.00 94.75 79 ILE A CA 1
ATOM 573 C C . ILE A 1 79 ? -4.688 26.361 19.847 1.00 94.75 79 ILE A C 1
ATOM 575 O O . ILE A 1 79 ? -5.631 26.461 19.068 1.00 94.75 79 ILE A O 1
ATOM 579 N N . THR A 1 80 ? -3.476 26.850 19.564 1.00 96.44 80 THR A N 1
ATOM 580 C CA . THR A 1 80 ? -3.135 27.606 18.350 1.00 96.44 80 THR A CA 1
ATOM 581 C C . THR A 1 80 ? -3.240 26.784 17.069 1.00 96.44 80 THR A C 1
ATOM 583 O O . THR A 1 80 ? -3.436 27.363 16.005 1.00 96.44 80 THR A O 1
ATOM 586 N N . ILE A 1 81 ? -3.120 25.456 17.161 1.00 96.56 81 ILE A N 1
ATOM 587 C CA . ILE A 1 81 ? -3.234 24.538 16.019 1.00 96.56 81 ILE A CA 1
ATOM 588 C C . ILE A 1 81 ? -4.459 23.621 16.115 1.00 96.56 81 ILE A C 1
ATOM 590 O O . ILE A 1 81 ? -4.724 22.855 15.190 1.00 96.56 81 ILE A O 1
ATOM 594 N N . ARG A 1 82 ? -5.212 23.677 17.221 1.00 95.12 82 ARG A N 1
ATOM 595 C CA . ARG A 1 82 ? -6.404 22.850 17.413 1.00 95.12 82 ARG A CA 1
ATOM 596 C C . ARG A 1 82 ? -7.550 23.351 16.541 1.00 95.12 82 ARG A C 1
ATOM 598 O O . ARG A 1 82 ? -7.901 24.531 16.570 1.00 95.12 82 ARG A O 1
ATOM 605 N N . HIS A 1 83 ? -8.174 22.427 15.817 1.00 94.62 83 HIS A N 1
ATOM 606 C CA . HIS A 1 83 ? -9.387 22.708 15.062 1.00 94.62 83 HIS A CA 1
ATOM 607 C C . HIS A 1 83 ? -10.548 23.027 16.022 1.00 94.62 83 HIS A C 1
ATOM 609 O O . HIS A 1 83 ? -10.833 22.252 16.929 1.00 94.62 83 HIS A O 1
ATOM 615 N N . GLN A 1 84 ? -11.189 24.186 15.841 1.00 92.62 84 GLN A N 1
ATOM 616 C CA . GLN A 1 84 ? -12.149 24.765 16.802 1.00 92.62 84 GLN A CA 1
ATOM 617 C C . GLN A 1 84 ? -13.618 24.427 16.509 1.00 92.62 84 GLN A C 1
ATOM 619 O O . GLN A 1 84 ? -14.520 24.951 17.155 1.00 92.62 84 GLN A O 1
ATOM 624 N N . ARG A 1 85 ? -13.876 23.626 15.477 1.00 93.81 85 ARG A N 1
ATOM 625 C CA . ARG A 1 85 ? -15.224 23.229 15.060 1.00 93.81 85 ARG A CA 1
ATOM 626 C C . ARG A 1 85 ? -15.256 21.733 14.815 1.00 93.81 85 ARG A C 1
ATOM 628 O O . ARG A 1 85 ? -14.209 21.130 14.570 1.00 93.81 85 ARG A O 1
ATOM 635 N N . ASP A 1 86 ? -16.447 21.164 14.821 1.00 93.81 86 ASP A N 1
ATOM 636 C CA . ASP A 1 86 ? -16.629 19.793 14.367 1.00 93.81 86 ASP A CA 1
ATOM 637 C C . ASP A 1 86 ? -16.269 19.673 12.883 1.00 93.81 86 ASP A C 1
ATOM 639 O O . ASP A 1 86 ? -16.312 20.648 12.123 1.00 93.81 86 ASP A O 1
ATOM 643 N N . LEU A 1 87 ? -15.868 18.471 12.474 1.00 96.44 87 LEU A N 1
ATOM 644 C CA . LEU A 1 87 ? -15.625 18.187 11.067 1.00 96.44 87 LEU A CA 1
ATOM 645 C C . LEU A 1 87 ? -16.962 18.205 10.318 1.00 96.44 87 LEU A C 1
ATOM 647 O O . LEU A 1 87 ? -17.918 17.549 10.726 1.00 96.44 87 LEU A O 1
ATOM 651 N N . GLU A 1 88 ? -17.013 18.923 9.198 1.00 96.31 88 GLU A N 1
ATOM 652 C CA . GLU A 1 88 ? -18.177 18.959 8.306 1.00 96.31 88 GLU A CA 1
ATOM 653 C C . GLU A 1 88 ? -18.251 17.654 7.492 1.00 96.31 88 GLU A C 1
ATOM 655 O O . GLU A 1 88 ? -17.853 17.593 6.329 1.00 96.31 88 GLU A O 1
ATOM 660 N N . LEU A 1 89 ? -18.712 16.581 8.137 1.00 95.75 89 LEU A N 1
ATOM 661 C CA . LEU A 1 89 ? -18.859 15.246 7.556 1.00 95.75 89 LEU A CA 1
ATOM 662 C C . LEU A 1 89 ? -20.335 14.818 7.530 1.00 95.75 89 LEU A C 1
ATOM 664 O O . LEU A 1 89 ? -21.121 15.281 8.359 1.00 95.75 89 LEU A O 1
ATOM 668 N N . PRO A 1 90 ? -20.729 13.919 6.606 1.00 93.88 90 PRO A N 1
ATOM 669 C CA . PRO A 1 90 ? -22.028 13.260 6.675 1.00 93.88 90 PRO A CA 1
ATOM 670 C C . PRO A 1 90 ? -22.216 12.526 8.007 1.00 93.88 90 PRO A C 1
ATOM 672 O O . PRO A 1 90 ? -21.244 12.131 8.655 1.00 93.88 90 PRO A O 1
ATOM 675 N N . GLU A 1 91 ? -23.472 12.291 8.388 1.00 92.69 91 GLU A N 1
ATOM 676 C CA . GLU A 1 91 ? -23.773 11.448 9.545 1.00 92.69 91 GLU A CA 1
ATOM 677 C C . GLU A 1 91 ? -23.130 10.062 9.408 1.00 92.69 91 GLU A C 1
ATOM 679 O O . GLU A 1 91 ? -23.044 9.499 8.313 1.00 92.69 91 GLU A O 1
ATOM 684 N N . ALA A 1 92 ? -22.706 9.493 10.539 1.00 93.88 92 ALA A N 1
ATOM 685 C CA . ALA A 1 92 ? -22.085 8.177 10.566 1.00 93.88 92 ALA A CA 1
ATOM 686 C C . ALA A 1 92 ? -23.018 7.113 9.963 1.00 93.88 92 ALA A C 1
ATOM 688 O O . ALA A 1 92 ? -24.152 6.915 10.413 1.00 93.88 92 ALA A O 1
ATOM 689 N N . ALA A 1 93 ? -22.529 6.405 8.948 1.00 93.56 93 ALA A N 1
ATOM 690 C CA . ALA A 1 93 ? -23.211 5.258 8.370 1.00 93.56 93 ALA A CA 1
ATOM 691 C C . ALA A 1 93 ? -22.967 4.003 9.220 1.00 93.56 93 ALA A C 1
ATOM 693 O O . ALA A 1 93 ? -21.875 3.787 9.745 1.00 93.56 93 ALA A O 1
ATOM 694 N N . THR A 1 94 ? -23.970 3.133 9.309 1.00 94.44 94 THR A N 1
ATOM 695 C CA . THR A 1 94 ? -23.752 1.754 9.768 1.00 94.44 94 THR A CA 1
ATOM 696 C C . THR A 1 94 ? -22.896 0.988 8.751 1.00 94.44 94 THR A C 1
ATOM 698 O O . THR A 1 94 ? -22.861 1.336 7.569 1.00 94.44 94 THR A O 1
ATOM 701 N N . GLU A 1 95 ? -22.246 -0.108 9.161 1.00 94.19 95 GLU A N 1
ATOM 702 C CA . GLU A 1 95 ? -21.442 -0.936 8.239 1.00 94.19 95 GLU A CA 1
ATOM 703 C C . GLU A 1 95 ? -22.255 -1.422 7.024 1.00 94.19 95 GLU A C 1
ATOM 705 O O . GLU A 1 95 ? -21.763 -1.440 5.895 1.00 94.19 95 GLU A O 1
ATOM 710 N N . ALA A 1 96 ? -23.522 -1.789 7.241 1.00 94.50 96 ALA A N 1
ATOM 711 C CA . ALA A 1 96 ? -24.414 -2.250 6.182 1.00 94.50 96 ALA A CA 1
ATOM 712 C C . ALA A 1 96 ? -24.773 -1.130 5.191 1.00 94.50 96 ALA A C 1
ATOM 714 O O . ALA A 1 96 ? -24.779 -1.366 3.981 1.00 94.50 96 ALA A O 1
ATOM 715 N N . GLU A 1 97 ? -25.044 0.081 5.690 1.00 95.00 97 GLU A N 1
ATOM 716 C CA . GLU A 1 97 ? -25.291 1.260 4.853 1.00 95.00 97 GLU A CA 1
ATOM 717 C C . GLU A 1 97 ? -24.045 1.613 4.035 1.00 95.00 97 GLU A C 1
ATOM 719 O O . GLU A 1 97 ? -24.149 1.736 2.816 1.00 95.00 97 GLU A O 1
ATOM 724 N N . ALA A 1 98 ? -22.867 1.666 4.666 1.00 95.69 98 ALA A N 1
ATOM 725 C CA . ALA A 1 98 ? -21.606 1.974 3.992 1.00 95.69 98 ALA A CA 1
ATOM 726 C C . ALA A 1 98 ? -21.282 0.954 2.885 1.00 95.69 98 ALA A C 1
ATOM 728 O O . ALA A 1 98 ? -20.925 1.328 1.767 1.00 95.69 98 ALA A O 1
ATOM 729 N N . LEU A 1 99 ? -21.461 -0.347 3.148 1.00 97.06 99 LEU A N 1
ATOM 730 C CA . LEU A 1 99 ? -21.295 -1.394 2.132 1.00 97.06 99 LEU A CA 1
ATOM 731 C C . LEU A 1 99 ? -22.309 -1.272 0.992 1.00 97.06 99 LEU A C 1
ATOM 733 O O . LEU A 1 99 ? -21.962 -1.518 -0.165 1.00 97.06 99 LEU A O 1
ATOM 737 N N . SER A 1 100 ? -23.559 -0.918 1.294 1.00 97.75 100 SER A N 1
ATOM 738 C CA . SER A 1 100 ? -24.583 -0.695 0.271 1.00 97.75 100 SER A CA 1
ATOM 739 C C . SER A 1 100 ? -24.235 0.505 -0.607 1.00 97.75 100 SER A C 1
ATOM 741 O O . SER A 1 100 ? -24.281 0.401 -1.830 1.00 97.75 100 SER A O 1
ATOM 743 N N . GLU A 1 101 ? -23.835 1.620 -0.002 1.00 97.00 101 GLU A N 1
ATOM 744 C CA . GLU A 1 101 ? -23.427 2.830 -0.712 1.00 97.00 101 GLU A CA 1
ATOM 745 C C . GLU A 1 101 ? -22.210 2.569 -1.608 1.00 97.00 101 GLU A C 1
ATOM 747 O O . GLU A 1 101 ? -22.246 2.861 -2.805 1.00 97.00 101 GLU A O 1
ATOM 752 N N . MET A 1 102 ? -21.165 1.926 -1.075 1.00 97.75 102 MET A N 1
ATOM 753 C CA . MET A 1 102 ? -19.982 1.546 -1.851 1.00 97.75 102 MET A CA 1
ATOM 754 C C . MET A 1 102 ? -20.338 0.647 -3.044 1.00 97.75 102 MET A C 1
ATOM 756 O O . MET A 1 102 ? -19.769 0.807 -4.126 1.00 97.75 102 MET A O 1
ATOM 760 N N . ARG A 1 103 ? -21.309 -0.266 -2.893 1.00 97.62 103 ARG A N 1
ATOM 761 C CA . ARG A 1 103 ? -21.812 -1.093 -4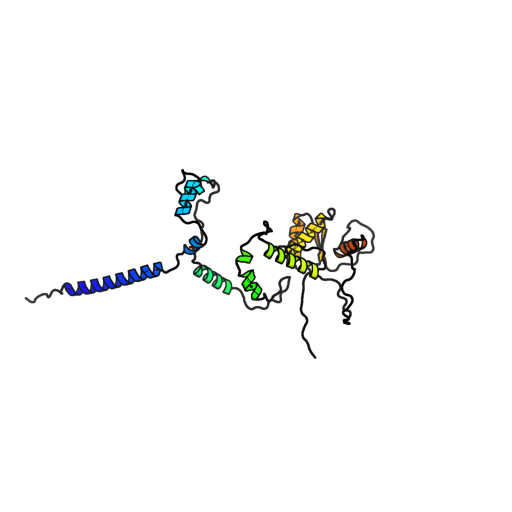.004 1.00 97.62 103 ARG A CA 1
ATOM 762 C C . ARG A 1 103 ? -22.532 -0.264 -5.063 1.00 97.62 103 ARG A C 1
ATOM 764 O O . ARG A 1 103 ? -22.302 -0.503 -6.246 1.00 97.62 103 ARG A O 1
ATOM 771 N N . GLU A 1 104 ? -23.363 0.703 -4.679 1.00 97.88 104 GLU A N 1
ATOM 772 C CA . GLU A 1 104 ? -24.010 1.606 -5.643 1.00 97.88 104 GLU A CA 1
ATOM 773 C C . GLU A 1 104 ? -22.989 2.461 -6.396 1.00 97.88 104 GLU A C 1
ATOM 775 O O . GLU A 1 104 ? -23.080 2.616 -7.615 1.00 97.88 104 GLU A O 1
ATOM 780 N N . ILE A 1 105 ? -21.955 2.947 -5.707 1.00 97.62 105 ILE A N 1
ATOM 781 C CA . ILE A 1 105 ? -20.851 3.660 -6.352 1.00 97.62 105 ILE A CA 1
ATOM 782 C C . ILE A 1 105 ? -20.133 2.739 -7.345 1.00 97.62 105 ILE A C 1
ATOM 784 O O . ILE A 1 105 ? -19.930 3.134 -8.493 1.00 97.62 105 ILE A O 1
ATOM 788 N N . ALA A 1 106 ? -19.805 1.509 -6.943 1.00 96.88 106 ALA A N 1
ATOM 789 C CA . ALA A 1 106 ? -19.109 0.537 -7.785 1.00 96.88 106 ALA A CA 1
ATOM 790 C C . ALA A 1 106 ? -19.915 0.110 -9.027 1.00 96.88 106 ALA A C 1
ATOM 792 O O . ALA A 1 106 ? -19.319 -0.194 -10.063 1.00 96.88 106 ALA A O 1
ATOM 793 N N . LYS A 1 107 ? -21.256 0.123 -8.967 1.00 96.56 107 LYS A N 1
ATOM 794 C CA . LYS A 1 107 ? -22.138 -0.138 -10.123 1.00 96.56 107 LYS A CA 1
ATOM 795 C C . LYS A 1 107 ? -22.034 0.922 -11.221 1.00 96.56 107 LYS A C 1
ATOM 797 O O . LYS A 1 107 ? -22.412 0.644 -12.353 1.00 96.56 107 LYS A O 1
ATOM 802 N N . ARG A 1 108 ? -21.522 2.121 -10.914 1.00 97.25 108 ARG A N 1
ATOM 803 C CA . ARG A 1 108 ? -21.283 3.172 -11.919 1.00 97.25 108 ARG A CA 1
ATOM 804 C C . ARG A 1 108 ? -20.058 2.892 -12.791 1.00 97.25 108 ARG A C 1
ATOM 806 O O . ARG A 1 108 ? -19.924 3.501 -13.849 1.00 97.25 108 ARG A O 1
ATOM 813 N N . ASN A 1 109 ? -19.174 1.987 -12.367 1.00 96.88 109 ASN A N 1
ATOM 814 C CA . ASN A 1 109 ? -18.040 1.566 -13.181 1.00 96.88 109 ASN A CA 1
ATOM 815 C C . ASN A 1 109 ? -18.524 0.707 -14.350 1.00 96.88 109 ASN A C 1
ATOM 817 O O . ASN A 1 109 ? -19.420 -0.122 -14.199 1.00 96.88 109 ASN A O 1
ATOM 821 N N . ILE A 1 110 ? -17.886 0.854 -15.510 1.00 92.88 110 ILE A N 1
ATOM 822 C CA . ILE A 1 110 ? -18.173 -0.005 -16.655 1.00 92.88 110 ILE A CA 1
ATOM 823 C C . ILE A 1 110 ? -17.489 -1.357 -16.419 1.00 92.88 110 ILE A C 1
ATOM 825 O O . ILE A 1 110 ? -16.263 -1.456 -16.438 1.00 92.88 110 ILE A O 1
ATOM 829 N N . GLN A 1 111 ? -18.283 -2.392 -16.148 1.00 86.38 111 GLN A N 1
ATOM 830 C CA . GLN A 1 111 ? -17.801 -3.736 -15.820 1.00 86.38 111 GLN A CA 1
ATOM 831 C C . GLN A 1 111 ? -17.873 -4.680 -17.029 1.00 86.38 111 GLN A C 1
ATOM 833 O O . GLN A 1 111 ? -18.569 -4.414 -18.006 1.00 86.38 111 GLN A O 1
ATOM 838 N N . GLY A 1 112 ? -17.149 -5.802 -16.964 1.00 82.25 112 GLY A N 1
ATOM 839 C CA . GLY A 1 112 ? -17.225 -6.872 -17.969 1.00 82.25 112 GLY A CA 1
ATOM 840 C C . GLY A 1 112 ? -16.560 -6.567 -19.316 1.00 82.25 112 GLY A C 1
ATOM 841 O O . GLY A 1 112 ? -16.630 -7.390 -20.226 1.00 82.25 112 GLY A O 1
ATOM 842 N N . ILE A 1 113 ? -15.888 -5.421 -19.460 1.00 89.94 113 ILE A N 1
ATOM 843 C CA . ILE A 1 113 ? -15.108 -5.116 -20.661 1.00 89.94 113 ILE A CA 1
ATOM 844 C C . ILE A 1 113 ? -13.786 -5.877 -20.612 1.00 89.94 113 ILE A C 1
ATOM 846 O O . ILE A 1 113 ? -13.004 -5.747 -19.669 1.00 89.94 113 ILE A O 1
ATOM 850 N N . LYS A 1 114 ? -13.491 -6.614 -21.683 1.00 91.69 114 LYS A N 1
ATOM 851 C CA . LYS A 1 114 ? -12.145 -7.126 -21.927 1.00 91.69 114 LYS A CA 1
ATOM 852 C C . LYS A 1 114 ? -11.264 -5.979 -22.424 1.00 91.69 114 LYS A C 1
ATOM 854 O O . LYS A 1 114 ? -11.304 -5.624 -23.599 1.00 91.69 114 LYS A O 1
ATOM 859 N N . SER A 1 115 ? -10.499 -5.375 -21.518 1.00 92.44 115 SER A N 1
ATOM 860 C CA . SER A 1 115 ? -9.542 -4.325 -21.874 1.00 92.44 115 SER A CA 1
ATOM 861 C C . SER A 1 115 ? -8.314 -4.933 -22.552 1.00 92.44 115 SER A C 1
ATOM 863 O O . SER A 1 115 ? -7.591 -5.721 -21.945 1.00 92.44 115 SER A O 1
ATOM 865 N N . CYS A 1 116 ? -8.075 -4.543 -23.804 1.00 95.50 116 CYS A N 1
ATOM 866 C CA . CYS A 1 116 ? -6.878 -4.894 -24.576 1.00 95.50 116 CYS A CA 1
ATOM 867 C C . CYS A 1 116 ? -5.969 -3.670 -24.804 1.00 95.50 116 CYS A C 1
ATOM 869 O O . CYS A 1 116 ? -5.255 -3.615 -25.799 1.00 95.50 116 CYS A O 1
ATOM 871 N N . ILE A 1 117 ? -6.023 -2.671 -23.913 1.00 95.62 117 ILE A N 1
ATOM 872 C CA . ILE A 1 117 ? -5.212 -1.442 -24.008 1.00 95.62 117 ILE A CA 1
ATOM 873 C C . ILE A 1 117 ? -3.716 -1.752 -23.822 1.00 95.62 117 ILE A C 1
ATOM 875 O O . ILE A 1 117 ? -2.870 -1.144 -24.474 1.00 95.62 117 ILE A O 1
ATOM 879 N N . GLY A 1 118 ? -3.385 -2.712 -22.951 1.00 94.31 118 GLY A N 1
ATOM 880 C CA . GLY A 1 118 ? -2.004 -3.034 -22.595 1.00 94.31 118 GLY A CA 1
ATOM 881 C C . GLY A 1 118 ? -1.380 -1.921 -21.757 1.00 94.31 118 GLY A C 1
ATOM 882 O O . GLY A 1 118 ? -1.906 -1.562 -20.707 1.00 94.31 118 GLY A O 1
ATOM 883 N N . MET A 1 119 ? -0.262 -1.360 -22.226 1.00 95.62 119 MET A N 1
ATOM 884 C CA . MET A 1 119 ? 0.450 -0.266 -21.549 1.00 95.62 119 MET A CA 1
ATOM 885 C C . MET A 1 119 ? 0.840 -0.596 -20.096 1.00 95.62 119 MET A C 1
ATOM 887 O O . MET A 1 119 ? 0.633 0.221 -19.204 1.00 95.62 119 MET A O 1
ATOM 891 N N . GLY A 1 120 ? 1.361 -1.799 -19.852 1.00 94.69 120 GLY A N 1
ATOM 892 C CA . GLY A 1 120 ? 1.849 -2.219 -18.531 1.00 94.69 120 GLY A CA 1
ATOM 893 C C . GLY A 1 120 ? 0.793 -2.883 -17.643 1.00 94.69 120 GLY A C 1
ATOM 894 O O . GLY A 1 120 ? 1.146 -3.528 -16.659 1.00 94.69 120 GLY A O 1
ATOM 895 N N . TYR A 1 121 ? -0.490 -2.819 -18.015 1.00 96.12 121 TYR A N 1
ATOM 896 C CA . TYR A 1 121 ? -1.577 -3.463 -17.279 1.00 96.12 121 TYR A CA 1
ATOM 897 C C . TYR A 1 121 ? -2.271 -4.504 -18.152 1.00 96.12 121 TYR A C 1
ATOM 899 O O . TYR A 1 121 ? -2.861 -4.197 -19.189 1.00 96.12 121 TYR A O 1
ATOM 907 N N . TYR A 1 122 ? -2.219 -5.755 -17.703 1.00 95.62 122 TYR A N 1
ATOM 908 C CA . TYR A 1 122 ? -2.746 -6.901 -18.431 1.00 95.62 122 TYR A CA 1
ATOM 909 C C . TYR A 1 122 ? -3.713 -7.667 -17.532 1.00 95.62 122 TYR A C 1
ATOM 911 O O . TYR A 1 122 ? -3.423 -7.911 -16.361 1.00 95.62 122 TYR A O 1
ATOM 919 N N . GLY A 1 123 ? -4.876 -8.034 -18.073 1.00 92.81 123 GLY A N 1
ATOM 920 C CA . GLY A 1 123 ? -5.835 -8.861 -17.345 1.00 92.81 123 GLY A CA 1
ATOM 921 C C . GLY A 1 123 ? -5.210 -10.206 -16.971 1.00 92.81 123 GLY A C 1
ATOM 922 O O . GLY A 1 123 ? -4.592 -10.854 -17.813 1.00 92.81 123 GLY A O 1
ATOM 923 N N . THR A 1 124 ? -5.388 -10.624 -15.720 1.00 95.38 124 THR A N 1
ATOM 924 C CA . THR A 1 124 ? -4.867 -11.892 -15.200 1.00 95.38 124 THR A CA 1
ATOM 925 C C . THR A 1 124 ? -5.956 -12.660 -14.462 1.00 95.38 124 THR A C 1
ATOM 927 O O . THR A 1 124 ? -6.893 -12.073 -13.917 1.00 95.38 124 THR A O 1
ATOM 930 N N . PHE A 1 125 ? -5.839 -13.985 -14.453 1.00 96.31 125 PHE A N 1
ATOM 931 C CA . PHE A 1 125 ? -6.652 -14.835 -13.599 1.00 96.31 125 PHE A CA 1
ATOM 932 C C . PHE A 1 125 ? -5.956 -14.979 -12.246 1.00 96.31 125 PHE A C 1
ATOM 934 O O . PHE A 1 125 ? -4.949 -15.675 -12.137 1.00 96.31 125 PHE A O 1
ATOM 941 N N . THR A 1 126 ? -6.502 -14.342 -11.210 1.00 97.44 126 THR A N 1
ATOM 942 C CA . THR A 1 126 ? -6.049 -14.556 -9.831 1.00 97.44 126 THR A CA 1
ATOM 943 C C . THR A 1 126 ? -6.609 -15.886 -9.324 1.00 97.44 126 THR A C 1
ATOM 945 O O . THR A 1 126 ? -7.831 -16.003 -9.189 1.00 97.44 126 THR A O 1
ATOM 948 N N . PRO A 1 127 ? -5.768 -16.890 -9.008 1.00 98.19 127 PRO A N 1
ATOM 949 C CA . PRO A 1 127 ? -6.255 -18.173 -8.519 1.00 98.19 127 PRO A CA 1
ATOM 950 C C . PRO A 1 127 ? -7.106 -18.003 -7.259 1.00 98.19 127 PRO A C 1
ATOM 952 O O . PRO A 1 127 ? -6.680 -17.364 -6.295 1.00 98.19 127 PRO A O 1
ATOM 955 N N . SER A 1 128 ? -8.295 -18.611 -7.233 1.00 98.25 128 SER A N 1
ATOM 956 C CA . SER A 1 128 ? -9.256 -18.440 -6.131 1.00 98.25 128 SER A CA 1
ATOM 957 C C . SER A 1 128 ? -8.687 -18.847 -4.769 1.00 98.25 128 SER A C 1
ATOM 959 O O . SER A 1 128 ? -9.049 -18.262 -3.753 1.00 98.25 128 SER A O 1
ATOM 961 N N . VAL A 1 129 ? -7.755 -19.807 -4.745 1.00 98.25 129 VAL A N 1
ATOM 962 C CA . VAL A 1 129 ? -7.049 -20.214 -3.522 1.00 98.25 129 VAL A CA 1
ATOM 963 C C . VAL A 1 129 ? -6.177 -19.089 -2.955 1.00 98.25 129 VAL A C 1
ATOM 965 O O . VAL A 1 129 ? -6.159 -18.904 -1.742 1.00 98.25 129 VAL A O 1
ATOM 968 N N . ALA A 1 130 ? -5.507 -18.307 -3.805 1.00 97.56 130 ALA A N 1
ATOM 969 C CA . ALA A 1 130 ? -4.692 -17.171 -3.380 1.00 97.56 130 ALA A CA 1
ATOM 970 C C . ALA A 1 130 ? -5.575 -15.984 -2.974 1.00 97.56 130 ALA A C 1
ATOM 972 O O . ALA A 1 130 ? -5.335 -15.365 -1.940 1.00 97.56 130 ALA A O 1
ATOM 973 N N . LEU A 1 131 ? -6.644 -15.717 -3.735 1.00 98.19 131 LEU A N 1
ATOM 974 C CA . LEU A 1 131 ? -7.629 -14.689 -3.391 1.00 98.19 131 LEU A CA 1
ATOM 975 C C . LEU A 1 131 ? -8.203 -14.922 -1.984 1.00 98.19 131 LEU A C 1
ATOM 977 O O . LEU A 1 131 ? -8.090 -14.058 -1.121 1.00 98.19 131 LEU A O 1
ATOM 981 N N . ARG A 1 132 ? -8.740 -16.121 -1.733 1.00 98.38 132 ARG A N 1
ATOM 982 C CA . ARG A 1 132 ? -9.417 -16.465 -0.476 1.00 98.38 132 ARG A CA 1
ATOM 983 C C . ARG A 1 132 ? -8.465 -16.559 0.718 1.00 98.38 132 ARG A C 1
ATOM 985 O O . ARG A 1 132 ? -8.805 -16.105 1.804 1.00 98.38 132 ARG A O 1
ATOM 992 N N . ASN A 1 133 ? -7.306 -17.201 0.545 1.00 98.19 133 ASN A N 1
ATOM 993 C CA . ASN A 1 133 ? -6.449 -17.579 1.679 1.00 98.19 133 ASN A CA 1
ATOM 994 C C . ASN A 1 133 ? -5.300 -16.603 1.952 1.00 98.19 133 ASN A C 1
ATOM 996 O O . ASN A 1 133 ? -4.691 -16.703 3.018 1.00 98.19 133 ASN A O 1
ATOM 1000 N N . ILE A 1 134 ? -5.015 -15.680 1.025 1.00 97.56 134 ILE A N 1
ATOM 1001 C CA . ILE A 1 134 ? -3.976 -14.654 1.178 1.00 97.56 134 ILE A CA 1
ATOM 1002 C C . ILE A 1 134 ? -4.613 -13.263 1.159 1.00 97.56 134 ILE A C 1
ATOM 1004 O O . ILE A 1 134 ? -4.566 -12.568 2.169 1.00 97.56 134 ILE A O 1
ATOM 1008 N N . LEU A 1 135 ? -5.246 -12.860 0.050 1.00 98.19 135 LEU A N 1
ATOM 1009 C CA . LEU A 1 135 ? -5.725 -11.479 -0.111 1.00 98.19 135 LEU A CA 1
ATOM 1010 C C . LEU A 1 135 ? -6.901 -11.139 0.822 1.00 98.19 135 LEU A C 1
ATOM 1012 O O . LEU A 1 135 ? -6.936 -10.054 1.390 1.00 98.19 135 LEU A O 1
ATOM 1016 N N . GLU A 1 136 ? -7.838 -12.069 1.009 1.00 98.50 136 GLU A N 1
ATOM 1017 C CA . GLU A 1 136 ? -9.006 -11.911 1.892 1.00 98.50 136 GLU A CA 1
ATOM 1018 C C . GLU A 1 136 ? -8.750 -12.399 3.333 1.00 98.50 136 GLU A C 1
ATOM 1020 O O . GLU A 1 136 ? -9.675 -12.445 4.145 1.00 98.50 136 GLU A O 1
ATOM 1025 N N . ASN A 1 137 ? -7.510 -12.772 3.676 1.00 98.06 137 ASN A N 1
ATOM 1026 C CA . ASN A 1 137 ? -7.173 -13.335 4.982 1.00 98.06 137 ASN A CA 1
ATOM 1027 C C . ASN A 1 137 ? -6.393 -12.333 5.859 1.00 98.06 137 ASN A C 1
ATOM 1029 O O . ASN A 1 137 ? -5.231 -12.037 5.558 1.00 98.06 137 ASN A O 1
ATOM 1033 N N . PRO A 1 138 ? -6.956 -11.868 6.993 1.00 97.94 138 PRO A N 1
ATOM 1034 C CA . PRO A 1 138 ? -6.300 -10.884 7.854 1.00 97.94 138 PRO A CA 1
ATOM 1035 C C . PRO A 1 138 ? -4.962 -11.354 8.420 1.00 97.94 138 PRO A C 1
ATOM 1037 O O . PRO A 1 138 ? -4.101 -10.517 8.683 1.00 97.94 138 PRO A O 1
ATOM 1040 N N . ALA A 1 139 ? -4.732 -12.663 8.553 1.00 95.81 139 ALA A N 1
ATOM 1041 C CA . ALA A 1 139 ? -3.441 -13.185 9.000 1.00 95.81 139 ALA A CA 1
ATOM 1042 C C . ALA A 1 139 ? -2.277 -12.778 8.072 1.00 95.81 139 ALA A C 1
ATOM 1044 O O . ALA A 1 139 ? -1.138 -12.709 8.526 1.00 95.81 139 ALA A O 1
ATOM 1045 N N . TRP A 1 140 ? -2.559 -12.477 6.798 1.00 96.62 140 TRP A N 1
ATOM 1046 C CA . TRP A 1 140 ? -1.555 -12.073 5.813 1.00 96.62 140 TRP A CA 1
ATOM 1047 C C . TRP A 1 140 ? -1.433 -10.557 5.642 1.00 96.62 140 TRP A C 1
ATOM 1049 O O . TRP A 1 140 ? -0.322 -10.074 5.440 1.00 96.62 140 TRP A O 1
ATOM 1059 N N . TYR A 1 141 ? -2.532 -9.797 5.739 1.00 97.06 141 TYR A N 1
ATOM 1060 C CA . TYR A 1 141 ? -2.519 -8.356 5.434 1.00 97.06 141 TYR A CA 1
ATOM 1061 C C . TYR A 1 141 ? -2.511 -7.422 6.654 1.00 97.06 141 TYR A C 1
ATOM 1063 O O . TYR A 1 141 ? -2.386 -6.212 6.482 1.00 97.06 141 TYR A O 1
ATOM 1071 N N . THR A 1 142 ? -2.665 -7.934 7.881 1.00 97.62 142 THR A N 1
ATOM 1072 C CA . THR A 1 142 ? -2.653 -7.083 9.093 1.00 97.62 142 THR A CA 1
ATOM 1073 C C . THR A 1 142 ? -1.256 -6.865 9.669 1.00 97.62 142 THR A C 1
ATOM 1075 O O . THR A 1 142 ? -1.005 -5.840 10.300 1.00 97.62 142 THR A O 1
ATOM 1078 N N . SER A 1 143 ? -0.328 -7.806 9.459 1.00 94.81 143 SER A N 1
ATOM 1079 C CA . SER A 1 143 ? 1.058 -7.653 9.906 1.00 94.81 143 SER A CA 1
ATOM 1080 C C . SER A 1 143 ? 1.804 -6.620 9.059 1.00 94.81 143 SER A C 1
ATOM 1082 O O . SER A 1 143 ? 1.619 -6.568 7.845 1.00 94.81 143 SER A O 1
ATOM 1084 N N . TYR A 1 144 ? 2.689 -5.843 9.686 1.00 96.19 144 TYR A N 1
ATOM 1085 C CA . TYR A 1 144 ? 3.520 -4.857 8.991 1.00 96.19 144 TYR A CA 1
ATOM 1086 C C . TYR A 1 144 ? 4.909 -5.419 8.629 1.00 96.19 144 TYR A C 1
ATOM 1088 O O . TYR A 1 144 ? 5.161 -6.633 8.681 1.00 96.19 144 TYR A O 1
ATOM 1096 N N . THR A 1 145 ? 5.831 -4.528 8.256 1.00 95.75 145 THR A N 1
ATOM 1097 C CA . THR A 1 145 ? 7.218 -4.832 7.896 1.00 95.75 145 THR A CA 1
ATOM 1098 C C . THR A 1 145 ? 7.853 -5.850 8.856 1.00 95.75 145 THR A C 1
ATOM 1100 O O . THR A 1 145 ? 7.726 -5.711 10.076 1.00 95.75 145 THR A O 1
ATOM 1103 N N . PRO A 1 146 ? 8.528 -6.895 8.339 1.00 94.25 146 PRO A N 1
ATOM 1104 C CA . PRO A 1 146 ? 9.159 -7.945 9.140 1.00 94.25 146 PRO A CA 1
ATOM 1105 C C . PRO A 1 146 ? 10.430 -7.487 9.866 1.00 94.25 146 PRO A C 1
ATOM 1107 O O . PRO A 1 146 ? 11.506 -8.019 9.630 1.00 94.25 146 PRO A O 1
ATOM 1110 N N . TYR A 1 147 ? 10.312 -6.520 10.782 1.00 95.69 147 TYR A N 1
ATOM 1111 C CA . TYR A 1 147 ? 11.429 -6.097 11.637 1.00 95.69 147 TYR A CA 1
ATOM 1112 C C . TYR A 1 147 ? 11.840 -7.180 12.645 1.00 95.69 147 TYR A C 1
ATOM 1114 O O . TYR A 1 147 ? 13.019 -7.311 12.954 1.00 95.69 147 TYR A O 1
ATOM 1122 N N . GLN A 1 148 ? 10.877 -7.964 13.139 1.00 96.56 148 GLN A N 1
ATOM 1123 C CA . GLN A 1 148 ? 11.115 -9.114 14.015 1.00 96.56 148 GLN A CA 1
ATOM 1124 C C . GLN A 1 148 ? 11.063 -10.394 13.179 1.00 96.56 148 GLN A C 1
ATOM 1126 O O . GLN A 1 148 ? 9.980 -10.907 12.884 1.00 96.56 148 GLN A O 1
ATOM 1131 N N . ALA A 1 149 ? 12.227 -10.873 12.743 1.00 95.12 149 ALA A N 1
ATOM 1132 C CA . ALA A 1 149 ? 12.327 -11.955 11.769 1.00 95.12 149 ALA A CA 1
ATOM 1133 C C . ALA A 1 149 ? 11.783 -13.291 12.304 1.00 95.12 149 ALA A C 1
ATOM 1135 O O . ALA A 1 149 ? 11.150 -14.040 11.560 1.00 95.12 149 ALA A O 1
ATOM 1136 N N . GLU A 1 150 ? 11.976 -13.579 13.590 1.00 97.62 150 GLU A N 1
ATOM 1137 C CA . GLU A 1 150 ? 11.638 -14.847 14.246 1.00 97.62 150 GLU A CA 1
ATOM 1138 C C . GLU A 1 150 ? 10.136 -15.147 14.192 1.00 97.62 150 GLU A C 1
ATOM 1140 O O . GLU A 1 150 ? 9.731 -16.293 14.014 1.00 97.62 150 GLU A O 1
ATOM 1145 N N . ILE A 1 151 ? 9.304 -14.106 14.264 1.00 94.75 151 ILE A N 1
ATOM 1146 C CA . ILE A 1 151 ? 7.837 -14.199 14.187 1.00 94.75 151 ILE A CA 1
ATOM 1147 C C . ILE A 1 151 ? 7.296 -13.835 12.794 1.00 94.75 151 ILE A C 1
ATOM 1149 O O . ILE A 1 151 ? 6.103 -13.590 12.616 1.00 94.75 151 ILE A O 1
ATOM 1153 N N . ALA A 1 152 ? 8.175 -13.757 11.793 1.00 96.44 152 ALA A N 1
ATOM 1154 C CA . ALA A 1 152 ? 7.854 -13.303 10.443 1.00 96.44 152 ALA A CA 1
ATOM 1155 C C . ALA A 1 152 ? 8.305 -14.256 9.330 1.00 96.44 152 ALA A C 1
ATOM 1157 O O . ALA A 1 152 ? 8.174 -13.911 8.153 1.00 96.44 152 ALA A O 1
ATOM 1158 N N . GLN A 1 153 ? 8.802 -15.447 9.679 1.00 97.25 153 GLN A N 1
ATOM 1159 C CA . GLN A 1 153 ? 9.410 -16.379 8.725 1.00 97.25 153 GLN A CA 1
ATOM 1160 C C . GLN A 1 153 ? 8.500 -16.705 7.534 1.00 97.25 153 GLN A C 1
ATOM 1162 O O . GLN A 1 153 ? 8.964 -16.644 6.404 1.00 97.25 153 GLN A O 1
ATOM 1167 N N . GLY A 1 154 ? 7.194 -16.913 7.746 1.00 95.69 154 GLY A N 1
ATOM 1168 C CA . GLY A 1 154 ? 6.272 -17.240 6.649 1.00 95.69 154 GLY A CA 1
ATOM 1169 C C . GLY A 1 154 ? 6.211 -16.181 5.537 1.00 95.69 154 GLY A C 1
ATOM 1170 O O . GLY A 1 154 ? 6.258 -16.518 4.356 1.00 95.69 154 GLY A O 1
ATOM 1171 N N . ARG A 1 155 ? 6.162 -14.884 5.880 1.00 96.19 155 ARG A N 1
ATOM 1172 C CA . ARG A 1 155 ? 6.165 -13.816 4.859 1.00 96.19 155 ARG A CA 1
ATOM 1173 C C . ARG A 1 155 ? 7.557 -13.547 4.294 1.00 96.19 155 ARG A C 1
ATOM 1175 O O . ARG A 1 155 ? 7.666 -13.213 3.121 1.00 96.19 155 ARG A O 1
ATOM 1182 N N . LEU A 1 156 ? 8.608 -13.707 5.102 1.00 97.62 156 LEU A N 1
ATOM 1183 C CA . LEU A 1 156 ? 9.992 -13.585 4.636 1.00 97.62 156 LEU A CA 1
ATOM 1184 C C . LEU A 1 156 ? 10.327 -14.656 3.593 1.00 97.62 156 LEU A C 1
ATOM 1186 O O . LEU A 1 156 ? 10.925 -14.335 2.573 1.00 97.62 156 LEU A O 1
ATOM 1190 N N . GLU A 1 157 ? 9.873 -15.890 3.801 1.00 98.19 157 GLU A N 1
ATOM 1191 C CA . GLU A 1 157 ? 10.012 -16.978 2.832 1.00 98.19 157 GLU A CA 1
ATOM 1192 C C . GLU A 1 157 ? 9.272 -16.664 1.524 1.00 98.19 157 GLU A C 1
ATOM 1194 O O . GLU A 1 157 ? 9.836 -16.800 0.442 1.00 98.19 157 GLU A O 1
ATOM 1199 N N . MET A 1 158 ? 8.042 -16.143 1.596 1.00 97.19 158 MET A N 1
ATOM 1200 C CA . MET A 1 158 ? 7.304 -15.726 0.397 1.00 97.19 158 MET A CA 1
ATOM 1201 C C . MET A 1 158 ? 7.977 -14.572 -0.359 1.00 97.19 158 MET A C 1
ATOM 1203 O O . MET A 1 158 ? 7.952 -14.551 -1.590 1.00 97.19 158 MET A O 1
ATOM 1207 N N . LEU A 1 159 ? 8.599 -13.626 0.350 1.00 98.19 159 LEU A N 1
ATOM 1208 C CA . LEU A 1 159 ? 9.388 -12.561 -0.275 1.00 98.19 159 LEU A CA 1
ATOM 1209 C C . LEU A 1 159 ? 10.671 -13.105 -0.911 1.00 98.19 159 LEU A C 1
ATOM 1211 O O . LEU A 1 159 ? 11.036 -12.655 -1.994 1.00 98.19 159 LEU A O 1
ATOM 1215 N N . LEU A 1 160 ? 11.311 -14.102 -0.298 1.00 98.31 160 LEU A N 1
ATOM 1216 C CA . LEU A 1 160 ? 12.455 -14.785 -0.896 1.00 98.31 160 LEU A CA 1
ATOM 1217 C C . LEU A 1 160 ? 12.045 -15.527 -2.174 1.00 98.31 160 LEU A C 1
ATOM 1219 O O . LEU A 1 160 ? 12.705 -15.377 -3.195 1.00 98.31 160 LEU A O 1
ATOM 1223 N N . ASN A 1 161 ? 10.906 -16.226 -2.164 1.00 98.44 161 ASN A N 1
ATOM 1224 C CA . ASN A 1 161 ? 10.346 -16.864 -3.359 1.00 98.44 161 ASN A CA 1
ATOM 1225 C C . ASN A 1 161 ? 10.082 -15.842 -4.476 1.00 98.44 161 ASN A C 1
ATOM 1227 O O . ASN A 1 161 ? 10.373 -16.109 -5.641 1.00 98.44 161 ASN A O 1
ATOM 1231 N N . PHE A 1 162 ? 9.573 -14.653 -4.132 1.00 98.50 162 PHE A N 1
ATOM 1232 C CA . PHE A 1 162 ? 9.414 -13.555 -5.087 1.00 98.50 162 PHE A CA 1
ATOM 1233 C C . PHE A 1 162 ? 10.763 -13.106 -5.668 1.00 98.50 162 PHE A C 1
ATOM 1235 O O . PHE A 1 162 ? 10.882 -12.961 -6.883 1.00 98.50 162 PHE A O 1
ATOM 1242 N N . GLN A 1 163 ? 11.787 -12.926 -4.829 1.00 98.56 163 GLN A N 1
ATOM 1243 C CA . GLN A 1 163 ? 13.129 -12.546 -5.278 1.00 98.56 163 GLN A CA 1
ATOM 1244 C C . GLN A 1 163 ? 13.735 -13.600 -6.206 1.00 98.56 163 GLN A C 1
ATOM 1246 O O . GLN A 1 163 ? 14.209 -13.250 -7.283 1.00 98.56 163 GLN A O 1
ATOM 1251 N N . THR A 1 164 ? 13.665 -14.878 -5.829 1.00 98.38 164 THR A N 1
ATOM 1252 C CA . THR A 1 164 ? 14.141 -15.996 -6.651 1.00 98.38 164 THR A CA 1
ATOM 1253 C C . THR A 1 164 ? 13.415 -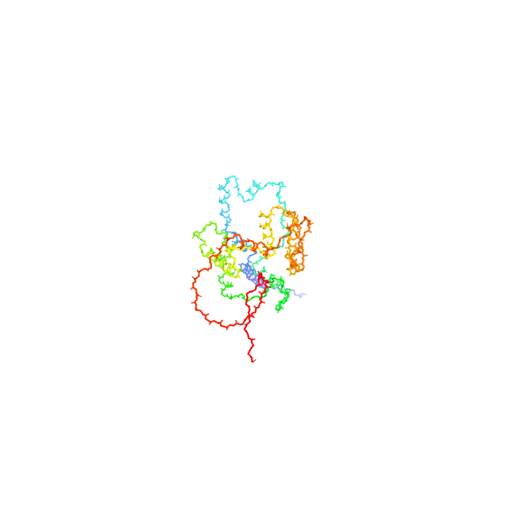16.041 -7.989 1.00 98.38 164 THR A C 1
ATOM 1255 O O . THR A 1 164 ? 14.066 -16.070 -9.025 1.00 98.38 164 THR A O 1
ATOM 1258 N N . MET A 1 165 ? 12.082 -15.936 -7.995 1.00 98.69 165 MET A N 1
ATOM 1259 C CA . MET A 1 165 ? 11.291 -15.896 -9.228 1.00 98.69 165 MET A CA 1
ATOM 1260 C C . MET A 1 165 ? 11.724 -14.745 -10.151 1.00 98.69 165 MET A C 1
ATOM 1262 O O . MET A 1 165 ? 11.866 -14.942 -11.357 1.00 98.69 165 MET A O 1
ATOM 1266 N N . VAL A 1 166 ? 11.936 -13.540 -9.610 1.00 98.31 166 VAL A N 1
ATOM 1267 C CA . VAL A 1 166 ? 12.394 -12.388 -10.403 1.00 98.31 166 VAL A CA 1
ATOM 1268 C C . VAL A 1 166 ? 13.811 -12.618 -10.934 1.00 98.31 166 VAL A C 1
ATOM 1270 O O . VAL A 1 166 ? 14.056 -12.366 -12.115 1.00 98.31 166 VAL A O 1
ATOM 1273 N N . SER A 1 167 ? 14.732 -13.115 -10.108 1.00 97.94 167 SER A N 1
ATOM 1274 C CA . SER A 1 167 ? 16.100 -13.447 -10.520 1.00 97.94 167 SER A CA 1
ATOM 1275 C C . SER A 1 167 ? 16.127 -14.503 -11.626 1.00 97.94 167 SER A C 1
ATOM 1277 O O . SER A 1 167 ? 16.770 -14.279 -12.650 1.00 97.94 167 SER A O 1
ATOM 1279 N N . ASP A 1 168 ? 15.361 -15.586 -11.492 1.00 98.25 168 ASP A N 1
ATOM 1280 C CA . ASP A 1 168 ? 15.297 -16.670 -12.477 1.00 98.25 168 ASP A CA 1
ATOM 1281 C C . ASP A 1 168 ? 14.716 -16.196 -13.817 1.00 98.25 168 ASP A C 1
ATOM 1283 O O . ASP A 1 168 ? 15.254 -16.508 -14.880 1.00 98.25 168 ASP A O 1
ATOM 1287 N N . LEU A 1 169 ? 13.641 -15.397 -13.788 1.00 97.94 169 LEU A N 1
ATOM 1288 C CA . LEU A 1 169 ? 12.999 -14.881 -15.004 1.00 97.94 169 LEU A CA 1
ATOM 1289 C C . LEU A 1 169 ? 13.837 -13.817 -15.723 1.00 97.94 169 LEU A C 1
ATOM 1291 O O . LEU A 1 169 ? 13.761 -13.698 -16.947 1.00 97.94 169 LEU A O 1
ATOM 1295 N N . THR A 1 170 ? 14.602 -13.014 -14.982 1.00 96.88 170 THR A N 1
ATOM 1296 C CA . THR A 1 170 ? 15.414 -11.926 -15.554 1.00 96.88 170 THR A CA 1
ATOM 1297 C C . THR A 1 170 ? 16.852 -12.342 -15.855 1.00 96.88 170 THR A C 1
ATOM 1299 O O . THR A 1 170 ? 17.533 -11.657 -16.620 1.00 96.88 170 THR A O 1
ATOM 1302 N N . GLY A 1 171 ? 17.324 -13.445 -15.269 1.00 97.25 171 GLY A N 1
ATOM 1303 C CA . GLY A 1 171 ? 18.724 -13.864 -15.310 1.00 97.25 171 GLY A CA 1
ATOM 1304 C C . GLY A 1 171 ? 19.667 -12.938 -14.534 1.00 97.25 171 GLY A C 1
ATOM 1305 O O . GLY A 1 171 ? 20.862 -12.918 -14.828 1.00 97.25 171 GLY A O 1
ATOM 1306 N N . MET A 1 172 ? 19.145 -12.136 -13.599 1.00 96.62 172 MET A N 1
ATOM 1307 C CA . MET A 1 172 ? 19.925 -11.205 -12.777 1.00 96.62 172 MET A CA 1
ATOM 1308 C C . MET A 1 172 ? 20.318 -11.831 -11.436 1.00 96.62 172 MET A C 1
ATOM 1310 O O . MET A 1 172 ? 19.521 -12.530 -10.811 1.00 96.62 172 MET A O 1
ATOM 1314 N N . ASP A 1 173 ? 21.517 -11.497 -10.952 1.00 96.75 173 ASP A N 1
ATOM 1315 C CA . ASP A 1 173 ? 22.092 -12.090 -9.735 1.00 96.75 173 ASP A CA 1
ATOM 1316 C C . ASP A 1 173 ? 21.265 -11.818 -8.468 1.00 96.75 173 ASP A C 1
ATOM 1318 O O . ASP A 1 173 ? 21.215 -12.654 -7.569 1.00 96.75 173 ASP A O 1
ATOM 1322 N N . ILE A 1 174 ? 20.637 -10.639 -8.373 1.00 96.25 174 ILE A N 1
ATOM 1323 C CA . ILE A 1 174 ? 19.877 -10.213 -7.193 1.00 96.25 174 ILE A CA 1
ATOM 1324 C C . ILE A 1 174 ? 18.591 -9.479 -7.581 1.00 96.25 174 ILE A C 1
ATOM 1326 O O . ILE A 1 174 ? 18.567 -8.689 -8.526 1.00 96.25 174 ILE A O 1
ATOM 1330 N N . ALA A 1 175 ? 17.549 -9.681 -6.778 1.00 97.62 175 ALA A N 1
ATOM 1331 C CA . ALA A 1 175 ? 16.296 -8.939 -6.822 1.00 97.62 175 ALA A CA 1
ATOM 1332 C C . ALA A 1 175 ? 15.932 -8.438 -5.418 1.00 97.62 175 ALA A C 1
ATOM 1334 O O . ALA A 1 175 ? 16.294 -9.044 -4.407 1.00 97.62 175 ALA A O 1
ATOM 1335 N N . ASN A 1 176 ? 15.214 -7.320 -5.333 1.00 97.50 176 ASN A N 1
ATOM 1336 C CA . ASN A 1 176 ? 14.692 -6.815 -4.065 1.00 97.50 176 ASN A CA 1
ATOM 1337 C C . ASN A 1 176 ? 13.284 -7.372 -3.773 1.00 97.50 176 ASN A C 1
ATOM 1339 O O . ASN A 1 176 ? 12.674 -8.048 -4.598 1.00 97.50 176 ASN A O 1
ATOM 1343 N N . ALA A 1 177 ? 12.751 -7.062 -2.593 1.00 97.06 177 ALA A N 1
ATOM 1344 C CA . ALA A 1 177 ? 11.437 -7.512 -2.136 1.00 97.06 177 ALA A CA 1
ATOM 1345 C C . ALA A 1 177 ? 10.281 -6.592 -2.596 1.00 97.06 177 ALA A C 1
ATOM 1347 O O . ALA A 1 177 ? 9.397 -6.294 -1.796 1.00 97.06 177 ALA A O 1
ATOM 1348 N N . SER A 1 178 ? 10.288 -6.166 -3.869 1.00 97.81 178 SER A N 1
ATOM 1349 C CA . SER A 1 178 ? 9.352 -5.239 -4.554 1.00 97.81 178 SER A CA 1
ATOM 1350 C C . SER A 1 178 ? 9.699 -3.739 -4.533 1.00 97.81 178 SER A C 1
ATOM 1352 O O . SER A 1 178 ? 10.535 -3.262 -3.763 1.00 97.81 178 SER A O 1
ATOM 1354 N N . LEU A 1 179 ? 9.047 -3.003 -5.440 1.00 97.94 179 LEU A N 1
ATOM 1355 C CA . LEU A 1 179 ? 8.933 -1.542 -5.513 1.00 97.94 179 LEU A CA 1
ATOM 1356 C C . LEU A 1 179 ? 7.459 -1.187 -5.783 1.00 97.94 179 LEU A C 1
ATOM 1358 O O . LEU A 1 179 ? 6.625 -2.080 -5.914 1.00 97.94 179 LEU A O 1
ATOM 1362 N N . LEU A 1 180 ? 7.135 0.107 -5.856 1.00 97.69 180 LEU A N 1
ATOM 1363 C CA . LEU A 1 180 ? 5.748 0.579 -5.949 1.00 97.69 180 LEU A CA 1
ATOM 1364 C C . LEU A 1 180 ? 5.078 0.229 -7.288 1.00 97.69 180 LEU A C 1
ATOM 1366 O O . LEU A 1 180 ? 3.965 -0.286 -7.298 1.00 97.69 180 LEU A O 1
ATOM 1370 N N . ASP A 1 181 ? 5.744 0.517 -8.407 1.00 97.69 181 ASP A N 1
ATOM 1371 C CA . ASP A 1 181 ? 5.260 0.248 -9.765 1.00 97.69 181 ASP A CA 1
ATOM 1372 C C . ASP A 1 181 ? 6.427 0.216 -10.780 1.00 97.69 181 ASP A C 1
ATOM 1374 O O . ASP A 1 181 ? 7.585 0.462 -10.430 1.00 97.69 181 ASP A O 1
ATOM 1378 N N . GLU A 1 182 ? 6.135 -0.088 -12.051 1.00 97.75 182 GLU A N 1
ATOM 1379 C CA . GLU A 1 182 ? 7.134 -0.121 -13.133 1.00 97.75 182 GLU A CA 1
ATOM 1380 C C . GLU A 1 182 ? 7.849 1.228 -13.305 1.00 97.75 182 GLU A C 1
ATOM 1382 O O . GLU A 1 182 ? 9.078 1.292 -13.373 1.00 97.75 182 GLU A O 1
ATOM 1387 N N . ALA A 1 183 ? 7.089 2.323 -13.357 1.00 95.50 183 ALA A N 1
ATOM 1388 C CA . ALA A 1 183 ? 7.626 3.644 -13.650 1.00 95.50 183 ALA A CA 1
ATOM 1389 C C . ALA A 1 183 ? 8.616 4.105 -12.571 1.00 95.50 183 ALA A C 1
ATOM 1391 O O . ALA A 1 183 ? 9.701 4.615 -12.878 1.00 95.50 183 ALA A O 1
ATOM 1392 N N . THR A 1 184 ? 8.255 3.922 -11.300 1.00 96.75 184 THR A N 1
ATOM 1393 C CA . THR A 1 184 ? 9.108 4.221 -10.148 1.00 96.75 184 THR A CA 1
ATOM 1394 C C . THR A 1 184 ? 10.322 3.304 -10.128 1.00 96.75 184 THR A C 1
ATOM 1396 O O . THR A 1 184 ? 11.422 3.807 -9.911 1.00 96.75 184 THR A O 1
ATOM 1399 N N . ALA A 1 185 ? 10.174 2.016 -10.454 1.00 97.56 185 ALA A N 1
ATOM 1400 C CA . ALA A 1 185 ? 11.299 1.092 -10.582 1.00 97.56 185 ALA A CA 1
ATOM 1401 C C . ALA A 1 185 ? 12.303 1.528 -11.662 1.00 97.56 185 ALA A C 1
ATOM 1403 O O . ALA A 1 185 ? 13.509 1.549 -11.409 1.00 97.56 185 ALA A O 1
ATOM 1404 N N . CYS A 1 186 ? 11.838 1.964 -12.837 1.00 96.25 186 CYS A N 1
ATOM 1405 C CA . CYS A 1 186 ? 12.711 2.517 -13.877 1.00 96.25 186 CYS A CA 1
ATOM 1406 C C . CYS A 1 186 ? 13.435 3.787 -13.413 1.00 96.25 186 CYS A C 1
ATOM 1408 O O . CYS A 1 186 ? 14.607 3.998 -13.738 1.00 96.25 186 CYS A O 1
ATOM 1410 N N . ALA A 1 187 ? 12.763 4.636 -12.637 1.00 94.75 187 ALA A N 1
ATOM 1411 C CA . ALA A 1 187 ? 13.382 5.838 -12.104 1.00 94.75 187 ALA A CA 1
ATOM 1412 C C . ALA A 1 187 ? 14.399 5.544 -10.982 1.00 94.75 187 ALA A C 1
ATOM 1414 O O . ALA A 1 187 ? 15.427 6.218 -10.921 1.00 94.75 187 ALA A O 1
ATOM 1415 N N . GLU A 1 188 ? 14.170 4.527 -10.145 1.00 95.69 188 GLU A N 1
ATOM 1416 C CA . GLU A 1 188 ? 15.174 4.031 -9.191 1.00 95.69 188 GLU A CA 1
ATOM 1417 C C . GLU A 1 188 ? 16.375 3.417 -9.918 1.00 95.69 188 GLU A C 1
ATOM 1419 O O . GLU A 1 188 ? 17.517 3.683 -9.554 1.00 95.69 188 GLU A O 1
ATOM 1424 N N . ALA A 1 189 ? 16.157 2.673 -11.008 1.00 94.31 189 ALA A N 1
ATOM 1425 C CA . ALA A 1 189 ? 17.246 2.153 -11.835 1.00 94.31 189 ALA A CA 1
ATOM 1426 C C . ALA A 1 189 ? 18.094 3.285 -12.445 1.00 94.31 189 ALA A C 1
ATOM 1428 O O . ALA A 1 189 ? 19.326 3.218 -12.460 1.00 94.31 189 ALA A O 1
ATOM 1429 N N . MET A 1 190 ? 17.446 4.360 -12.901 1.00 92.88 190 MET A N 1
ATOM 1430 C CA . MET A 1 190 ? 18.121 5.579 -13.348 1.00 92.88 190 MET A CA 1
ATOM 1431 C C . MET A 1 190 ? 18.927 6.236 -12.215 1.00 92.88 190 MET A C 1
ATOM 1433 O O . MET A 1 190 ? 20.085 6.603 -12.427 1.00 92.88 190 MET A O 1
ATOM 1437 N N . ALA A 1 191 ? 18.350 6.369 -11.018 1.00 91.50 191 ALA A N 1
ATOM 1438 C CA . ALA A 1 191 ? 19.035 6.933 -9.855 1.00 91.50 191 ALA A CA 1
ATOM 1439 C C . ALA A 1 191 ? 20.243 6.077 -9.433 1.00 91.50 191 ALA A C 1
ATOM 1441 O O . ALA A 1 191 ? 21.334 6.606 -9.205 1.00 91.50 191 ALA A O 1
ATOM 1442 N N . LEU A 1 192 ? 20.088 4.750 -9.420 1.00 92.12 192 LEU A N 1
ATOM 1443 C CA . LEU A 1 192 ? 21.158 3.793 -9.159 1.00 92.12 192 LEU A CA 1
ATOM 1444 C C . LEU A 1 192 ? 22.296 3.959 -10.175 1.00 92.12 192 LEU A C 1
ATOM 1446 O O . LEU A 1 192 ? 23.454 4.105 -9.782 1.00 92.12 192 LEU A O 1
ATOM 1450 N N . ALA A 1 193 ? 21.983 4.024 -11.471 1.00 90.56 193 ALA A N 1
ATOM 1451 C CA . ALA A 1 193 ? 22.976 4.246 -12.520 1.00 90.56 193 ALA A CA 1
ATOM 1452 C C . ALA A 1 193 ? 23.723 5.584 -12.348 1.00 90.56 193 ALA A C 1
ATOM 1454 O O . ALA A 1 193 ? 24.951 5.628 -12.467 1.00 90.56 193 ALA A O 1
ATOM 1455 N N . ALA A 1 194 ? 23.009 6.663 -12.013 1.00 87.81 194 ALA A N 1
ATOM 1456 C CA . ALA A 1 194 ? 23.606 7.973 -11.756 1.00 87.81 194 ALA A CA 1
ATOM 1457 C C . ALA A 1 194 ? 24.506 7.981 -10.509 1.00 87.81 194 ALA A C 1
ATOM 1459 O O . ALA A 1 194 ? 25.560 8.622 -10.508 1.00 87.81 194 ALA A O 1
ATOM 1460 N N . SER A 1 195 ? 24.147 7.215 -9.472 1.00 89.06 195 SER A N 1
ATOM 1461 C CA . SER A 1 195 ? 24.948 7.085 -8.248 1.00 89.06 195 SER A CA 1
ATOM 1462 C C . SER A 1 195 ? 26.328 6.466 -8.513 1.00 89.06 195 SER A C 1
ATOM 1464 O O . SER A 1 195 ? 27.326 6.890 -7.922 1.00 89.06 195 SER A O 1
ATOM 1466 N N . VAL A 1 196 ? 26.397 5.523 -9.461 1.00 89.44 196 VAL A N 1
ATOM 1467 C CA . VAL A 1 196 ? 27.633 4.863 -9.901 1.00 89.44 196 VAL A CA 1
ATOM 1468 C C . VAL A 1 196 ? 28.400 5.733 -10.908 1.00 89.44 196 VAL A C 1
ATOM 1470 O O . VAL A 1 196 ? 29.630 5.762 -10.892 1.00 89.44 196 VAL A O 1
ATOM 1473 N N . GLN A 1 197 ? 27.704 6.478 -11.777 1.00 84.50 197 GLN A N 1
ATOM 1474 C CA . GLN A 1 197 ? 28.293 7.293 -12.851 1.00 84.50 197 GLN A CA 1
ATOM 1475 C C . GLN A 1 197 ? 28.007 8.798 -12.690 1.00 84.50 197 GLN A C 1
ATOM 1477 O O . GLN A 1 197 ? 27.295 9.410 -13.481 1.00 84.50 197 GLN A O 1
ATOM 1482 N N . ARG A 1 198 ? 28.671 9.432 -11.716 1.00 76.94 198 ARG A N 1
ATOM 1483 C CA . ARG A 1 198 ? 28.406 10.819 -11.268 1.00 76.94 198 ARG A CA 1
ATOM 1484 C C . ARG A 1 198 ? 28.725 11.958 -12.248 1.00 76.94 198 ARG A C 1
ATOM 1486 O O . ARG A 1 198 ? 28.420 13.106 -11.959 1.00 76.94 198 ARG A O 1
ATOM 1493 N N . LYS A 1 199 ? 29.393 11.690 -13.374 1.00 82.19 199 LYS A N 1
ATOM 1494 C CA . LYS A 1 199 ? 29.828 12.734 -14.333 1.00 82.19 199 LYS A CA 1
ATOM 1495 C C . LYS A 1 199 ? 28.851 12.937 -15.495 1.00 82.19 199 LYS A C 1
ATOM 1497 O O . LYS A 1 199 ? 29.237 13.511 -16.511 1.00 82.19 199 LYS A O 1
ATOM 1502 N N . ARG A 1 200 ? 27.646 12.374 -15.403 1.00 84.06 200 ARG A N 1
ATOM 1503 C CA . ARG A 1 200 ? 26.643 12.367 -16.470 1.00 84.06 200 ARG A CA 1
ATOM 1504 C C . ARG A 1 200 ? 25.413 13.121 -16.028 1.00 84.06 200 ARG A C 1
ATOM 1506 O O . ARG A 1 200 ? 24.940 12.922 -14.920 1.00 84.06 200 ARG A O 1
ATOM 1513 N N . ASP A 1 201 ? 24.906 13.931 -16.936 1.00 87.00 201 ASP A N 1
ATOM 1514 C CA . ASP A 1 201 ? 23.721 14.763 -16.770 1.00 87.00 201 ASP A CA 1
ATOM 1515 C C . ASP A 1 201 ? 22.572 14.303 -17.676 1.00 87.00 201 ASP A C 1
ATOM 1517 O O . ASP A 1 201 ? 21.545 14.966 -17.750 1.00 87.00 201 ASP A O 1
ATOM 1521 N N . SER A 1 202 ? 22.740 13.193 -18.400 1.00 90.38 202 SER A N 1
ATOM 1522 C CA . SER A 1 202 ? 21.797 12.731 -19.415 1.00 90.38 202 SER A CA 1
ATOM 1523 C C . SER A 1 202 ? 21.567 11.225 -19.316 1.00 90.38 202 SER A C 1
ATOM 1525 O O . SER A 1 202 ? 22.522 10.453 -19.197 1.00 90.38 202 SER A O 1
ATOM 1527 N N . PHE A 1 203 ? 20.304 10.811 -19.418 1.00 91.81 203 PHE A N 1
ATOM 1528 C CA . PHE A 1 203 ? 19.874 9.414 -19.392 1.00 91.81 203 PHE A CA 1
ATOM 1529 C C . PHE A 1 203 ? 19.023 9.095 -20.623 1.00 91.81 203 PHE A C 1
ATOM 1531 O O . PHE A 1 203 ? 18.122 9.857 -20.978 1.00 91.81 203 PHE A O 1
ATOM 1538 N N . PHE A 1 204 ? 19.305 7.971 -21.280 1.00 93.06 204 PHE A N 1
ATOM 1539 C CA . PHE A 1 204 ? 18.588 7.552 -22.483 1.00 93.06 204 PHE A CA 1
ATOM 1540 C C . PHE A 1 204 ? 17.461 6.591 -22.135 1.00 93.06 204 PHE A C 1
ATOM 1542 O O . PHE A 1 204 ? 17.660 5.643 -21.379 1.00 93.06 204 PHE A O 1
ATOM 1549 N N . VAL A 1 205 ? 16.296 6.827 -22.727 1.00 91.75 205 VAL A N 1
ATOM 1550 C CA . VAL A 1 205 ? 15.121 5.959 -22.620 1.00 91.75 205 VAL A CA 1
ATOM 1551 C C . VAL A 1 205 ? 14.640 5.651 -24.033 1.00 91.75 205 VAL A C 1
ATOM 1553 O O . VAL A 1 205 ? 14.692 6.513 -24.913 1.00 91.75 205 VAL A O 1
ATOM 1556 N N . ALA A 1 206 ? 14.214 4.418 -24.280 1.00 92.19 206 ALA A N 1
ATOM 1557 C CA . ALA A 1 206 ? 13.649 4.070 -25.574 1.00 92.19 206 ALA A CA 1
ATOM 1558 C C . ALA A 1 206 ? 12.294 4.782 -25.748 1.00 92.19 206 ALA A C 1
ATOM 1560 O O . ALA A 1 206 ? 11.513 4.901 -24.804 1.00 92.19 206 ALA A O 1
ATOM 1561 N N . ALA A 1 207 ? 12.040 5.335 -26.934 1.00 90.31 207 ALA A N 1
ATOM 1562 C CA . ALA A 1 207 ? 10.830 6.122 -27.191 1.00 90.31 207 ALA A CA 1
ATOM 1563 C C . ALA A 1 207 ? 9.538 5.280 -27.210 1.00 90.31 207 ALA A C 1
ATOM 1565 O O . ALA A 1 207 ? 8.451 5.845 -27.132 1.00 90.31 207 ALA A O 1
ATOM 1566 N N . ASP A 1 208 ? 9.667 3.957 -27.293 1.00 91.81 208 ASP A N 1
ATOM 1567 C CA . ASP A 1 208 ? 8.599 2.956 -27.245 1.00 91.81 208 ASP A CA 1
ATOM 1568 C C . ASP A 1 208 ? 8.331 2.401 -25.832 1.00 91.81 208 ASP A C 1
ATOM 1570 O O . ASP A 1 208 ? 7.410 1.601 -25.653 1.00 91.81 208 ASP A O 1
ATOM 1574 N N . CYS A 1 209 ? 9.062 2.855 -24.806 1.00 94.31 209 CYS A N 1
ATOM 1575 C CA . CYS A 1 209 ? 8.673 2.613 -23.417 1.00 94.31 209 CYS A CA 1
ATOM 1576 C C . CYS A 1 209 ? 7.294 3.222 -23.119 1.00 94.31 209 CYS A C 1
ATOM 1578 O O . CYS A 1 209 ? 6.846 4.175 -23.763 1.00 94.31 209 CYS A O 1
ATOM 1580 N N . HIS A 1 210 ? 6.623 2.711 -22.085 1.00 95.25 210 HIS A N 1
ATOM 1581 C CA . HIS A 1 210 ? 5.309 3.218 -21.716 1.00 95.25 210 HIS A CA 1
ATOM 1582 C C . HIS A 1 210 ? 5.344 4.726 -21.395 1.00 95.25 210 HIS A C 1
ATOM 1584 O O . HIS A 1 210 ? 6.251 5.207 -20.706 1.00 95.25 210 HIS A O 1
ATOM 1590 N N . PRO A 1 211 ? 4.357 5.509 -21.873 1.00 94.81 211 PRO A N 1
ATOM 1591 C CA . PRO A 1 211 ? 4.406 6.967 -21.781 1.00 94.81 211 PRO A CA 1
ATOM 1592 C C . PRO A 1 211 ? 4.395 7.469 -20.333 1.00 94.81 211 PRO A C 1
ATOM 1594 O O . PRO A 1 211 ? 5.052 8.466 -20.031 1.00 94.81 211 PRO A O 1
ATOM 1597 N N . HIS A 1 212 ? 3.708 6.768 -19.424 1.00 96.06 212 HIS A N 1
ATOM 1598 C CA . HIS A 1 212 ? 3.703 7.098 -17.997 1.00 96.06 212 HIS A CA 1
ATOM 1599 C C . HIS A 1 212 ? 5.073 6.837 -17.343 1.00 96.06 212 HIS A C 1
ATOM 1601 O O . HIS A 1 212 ? 5.530 7.667 -16.558 1.00 96.06 212 HIS A O 1
ATOM 1607 N N . THR A 1 213 ? 5.784 5.776 -17.749 1.00 96.69 213 THR A N 1
ATOM 1608 C CA . THR A 1 213 ? 7.173 5.502 -17.345 1.00 96.69 213 THR A CA 1
ATOM 1609 C C . THR A 1 213 ? 8.109 6.630 -17.786 1.00 96.69 213 THR A C 1
ATOM 1611 O O . THR A 1 213 ? 8.801 7.220 -16.955 1.00 96.69 213 THR A O 1
ATOM 1614 N N . ILE A 1 214 ? 8.072 7.023 -19.066 1.00 94.56 214 ILE A N 1
ATOM 1615 C CA . ILE A 1 214 ? 8.890 8.137 -19.585 1.00 94.56 214 ILE A CA 1
ATOM 1616 C C . ILE A 1 214 ? 8.560 9.448 -18.856 1.00 94.56 214 ILE A C 1
ATOM 1618 O O . ILE A 1 214 ? 9.463 10.217 -18.514 1.00 94.56 214 ILE A O 1
ATOM 1622 N N . SER A 1 215 ? 7.273 9.717 -18.617 1.00 96.12 215 SER A N 1
ATOM 1623 C CA . SER A 1 215 ? 6.822 10.917 -17.910 1.00 96.12 215 SER A CA 1
ATOM 1624 C C . SER A 1 215 ? 7.388 10.979 -16.492 1.00 96.12 215 SER A C 1
ATOM 1626 O O . SER A 1 215 ? 7.985 11.989 -16.121 1.00 96.12 215 SER A O 1
ATOM 1628 N N . LEU A 1 216 ? 7.275 9.896 -15.716 1.00 96.44 216 LEU A N 1
ATOM 1629 C CA . LEU A 1 216 ? 7.788 9.867 -14.348 1.00 96.44 216 LEU A CA 1
ATOM 1630 C C . LEU A 1 216 ? 9.315 9.988 -14.308 1.00 96.44 216 LEU A C 1
ATOM 1632 O O . LEU A 1 216 ? 9.855 10.727 -13.481 1.00 96.44 216 LEU A O 1
ATOM 1636 N N . MET A 1 217 ? 10.019 9.316 -15.222 1.00 95.75 217 MET A N 1
ATOM 1637 C CA . MET A 1 217 ? 11.473 9.437 -15.330 1.00 95.75 217 MET A CA 1
ATOM 1638 C C . MET A 1 217 ? 11.900 10.875 -15.634 1.00 95.75 217 MET A C 1
ATOM 1640 O O . MET A 1 217 ? 12.872 11.346 -15.051 1.00 95.75 217 MET A O 1
ATOM 1644 N N . ARG A 1 218 ? 11.168 11.610 -16.486 1.00 95.38 218 ARG A N 1
ATOM 1645 C CA . ARG A 1 218 ? 11.415 13.045 -16.726 1.00 95.38 218 ARG A CA 1
ATOM 1646 C C . ARG A 1 218 ? 11.222 13.869 -15.459 1.00 95.38 218 ARG A C 1
ATOM 1648 O O . ARG A 1 218 ? 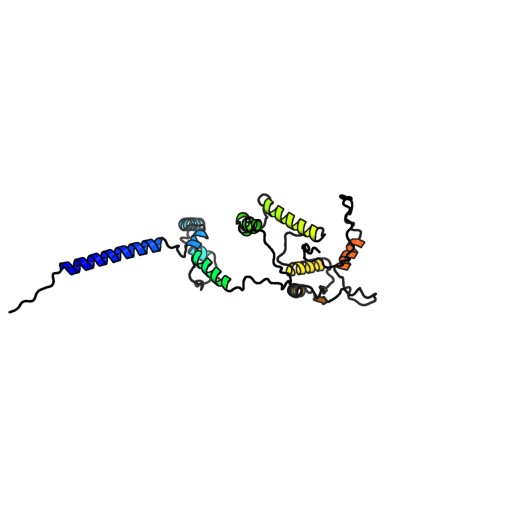12.087 14.681 -15.138 1.00 95.38 218 ARG A O 1
ATOM 1655 N N . THR A 1 219 ? 10.135 13.634 -14.724 1.00 96.31 219 THR A N 1
ATOM 1656 C CA . THR A 1 219 ? 9.858 14.335 -13.465 1.00 96.31 219 THR A CA 1
ATOM 1657 C C . THR A 1 219 ? 10.973 14.100 -12.447 1.00 96.31 219 THR A C 1
ATOM 1659 O O . THR A 1 219 ? 11.582 15.060 -11.972 1.00 96.31 219 THR A O 1
ATOM 1662 N N . ARG A 1 220 ? 11.312 12.837 -12.159 1.00 95.50 220 ARG A N 1
ATOM 1663 C CA . ARG A 1 220 ? 12.376 12.509 -11.198 1.00 95.50 220 ARG A CA 1
ATOM 1664 C C . ARG A 1 220 ? 13.758 12.931 -11.686 1.00 95.50 220 ARG A C 1
ATOM 1666 O O . ARG A 1 220 ? 14.546 13.426 -10.890 1.00 95.50 220 ARG A O 1
ATOM 1673 N N . GLY A 1 221 ? 14.029 12.804 -12.984 1.00 92.62 221 GLY A N 1
ATOM 1674 C CA . GLY A 1 221 ? 15.266 13.266 -13.611 1.00 92.62 221 GLY A CA 1
ATOM 1675 C C . GLY A 1 221 ? 15.483 14.760 -13.390 1.00 92.62 221 GLY A C 1
ATOM 1676 O O . GLY A 1 221 ? 16.555 15.159 -12.941 1.00 92.62 221 GLY A O 1
ATOM 1677 N N . SER A 1 222 ? 14.447 15.582 -13.595 1.00 92.69 222 SER A N 1
ATOM 1678 C CA . SER A 1 222 ? 14.545 17.032 -13.386 1.00 92.69 222 SER A CA 1
ATOM 1679 C C . SER A 1 222 ? 14.901 17.414 -11.944 1.00 92.69 222 SER A C 1
ATOM 1681 O O . SER A 1 222 ? 15.725 18.302 -11.742 1.00 92.69 222 SER A O 1
ATOM 1683 N N . ALA A 1 223 ? 14.372 16.690 -10.950 1.00 90.56 223 ALA A N 1
ATOM 1684 C CA . ALA A 1 223 ? 14.669 16.925 -9.536 1.00 90.56 223 ALA A CA 1
ATOM 1685 C C . ALA A 1 223 ? 16.133 16.630 -9.163 1.00 90.56 223 ALA A C 1
ATOM 1687 O O . ALA A 1 223 ? 16.655 17.224 -8.223 1.00 90.56 223 ALA A O 1
ATOM 168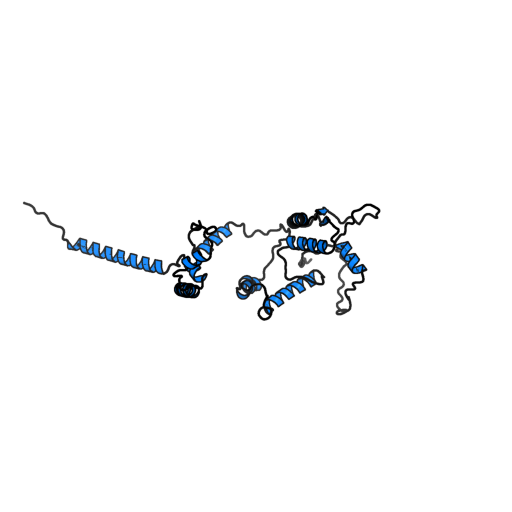8 N N . VAL A 1 224 ? 16.805 15.739 -9.901 1.00 86.62 224 VAL A N 1
ATOM 1689 C CA . VAL A 1 224 ? 18.207 15.351 -9.660 1.00 86.62 224 VAL A CA 1
ATOM 1690 C C . VAL A 1 224 ? 19.180 15.916 -10.702 1.00 86.62 224 VAL A C 1
ATOM 1692 O O . VAL A 1 224 ? 20.335 15.499 -10.755 1.00 86.62 224 VAL A O 1
ATOM 1695 N N . GLY A 1 225 ? 18.732 16.858 -11.540 1.00 87.69 225 GLY A N 1
ATOM 1696 C CA . GLY A 1 225 ? 19.571 17.499 -12.559 1.00 87.69 225 GLY A CA 1
ATOM 1697 C C . GLY A 1 225 ? 19.937 16.599 -13.745 1.00 87.69 225 GLY A C 1
ATOM 1698 O O . GLY A 1 225 ? 20.978 16.798 -14.364 1.00 87.69 225 GLY A O 1
ATOM 1699 N N . MET A 1 226 ? 19.102 15.609 -14.067 1.00 89.31 226 MET A N 1
ATOM 1700 C CA . MET A 1 226 ? 19.330 14.646 -15.145 1.00 89.31 226 MET A CA 1
ATOM 1701 C C . MET A 1 226 ? 18.320 14.807 -16.291 1.00 89.31 226 MET A C 1
ATOM 1703 O O . MET A 1 226 ? 17.105 14.717 -16.111 1.00 89.31 226 MET A O 1
ATOM 1707 N N . SER A 1 227 ? 18.833 15.026 -17.501 1.00 91.75 227 SER A N 1
ATOM 1708 C CA . SER A 1 227 ? 18.075 15.201 -18.737 1.00 91.75 227 SER A CA 1
ATOM 1709 C C . SER A 1 227 ? 17.705 13.855 -19.357 1.00 91.75 227 SER A C 1
ATOM 1711 O O . SER A 1 227 ? 18.571 13.076 -19.753 1.00 91.75 227 SER A O 1
ATOM 1713 N N . ILE A 1 228 ? 16.408 13.588 -19.504 1.00 92.31 228 ILE A N 1
ATOM 1714 C CA . ILE A 1 228 ? 15.926 12.358 -20.144 1.00 92.31 228 ILE A CA 1
ATOM 1715 C C . ILE A 1 228 ? 15.824 12.554 -21.655 1.00 92.31 228 ILE A C 1
ATOM 1717 O O . ILE A 1 228 ? 15.080 13.414 -22.133 1.00 92.31 228 ILE A O 1
ATOM 1721 N N . LYS A 1 229 ? 16.545 11.728 -22.414 1.00 91.38 229 LYS A N 1
ATOM 1722 C CA . LYS A 1 229 ? 16.535 11.709 -23.880 1.00 91.38 229 LYS A CA 1
ATOM 1723 C C . LYS A 1 229 ? 15.786 10.467 -24.367 1.00 91.38 229 LYS A C 1
ATOM 1725 O O . LYS A 1 229 ? 16.306 9.358 -24.277 1.00 91.38 229 LYS A O 1
ATOM 1730 N N . ALA A 1 230 ? 14.565 10.660 -24.866 1.00 86.19 230 ALA A N 1
ATOM 1731 C CA . ALA A 1 230 ? 13.772 9.589 -25.470 1.00 86.19 230 ALA A CA 1
ATOM 1732 C C . ALA A 1 230 ? 14.096 9.472 -26.969 1.00 86.19 230 ALA A C 1
ATOM 1734 O O . ALA A 1 230 ? 13.997 10.474 -27.675 1.00 86.19 230 ALA A O 1
ATOM 1735 N N . THR A 1 231 ? 14.485 8.290 -27.455 1.00 79.31 231 THR A N 1
ATOM 1736 C CA . THR A 1 231 ? 14.831 8.070 -28.877 1.00 79.31 231 THR A CA 1
ATOM 1737 C C . THR A 1 231 ? 14.397 6.691 -29.379 1.00 79.31 231 THR A C 1
ATOM 1739 O O . THR A 1 231 ? 14.373 5.733 -28.609 1.00 79.31 231 THR A O 1
ATOM 1742 N N . PHE A 1 232 ? 14.070 6.582 -30.671 1.00 65.62 232 PHE A N 1
ATOM 1743 C CA . PHE A 1 232 ? 13.878 5.299 -31.357 1.00 65.62 232 PHE A CA 1
ATOM 1744 C C . PHE A 1 232 ? 15.225 4.770 -31.856 1.00 65.62 232 PHE A C 1
ATOM 1746 O O . PHE A 1 232 ? 16.006 5.530 -32.427 1.00 65.62 232 PHE A O 1
ATOM 1753 N N . GLY A 1 233 ? 15.474 3.473 -31.661 1.00 48.84 233 GLY A N 1
ATOM 1754 C CA . GLY A 1 233 ? 16.678 2.795 -32.135 1.00 48.84 233 GLY A CA 1
ATOM 1755 C C . GLY A 1 233 ? 17.936 3.134 -31.330 1.00 48.84 233 GLY A C 1
ATOM 1756 O O . GLY A 1 233 ? 18.337 4.288 -31.184 1.00 48.84 233 GLY A O 1
ATOM 1757 N N . ILE A 1 234 ? 18.631 2.102 -30.853 1.00 42.28 234 ILE A N 1
ATOM 1758 C CA . ILE A 1 234 ? 20.060 2.231 -30.566 1.00 42.28 234 ILE A CA 1
ATOM 1759 C C . ILE A 1 234 ? 20.733 2.317 -31.936 1.00 42.28 234 ILE A C 1
ATOM 1761 O O . ILE A 1 234 ? 20.976 1.291 -32.568 1.00 42.28 234 ILE A O 1
ATOM 1765 N N . SER A 1 235 ? 20.997 3.526 -32.435 1.00 34.03 235 SER A N 1
ATOM 1766 C CA . SER A 1 235 ? 21.909 3.664 -33.571 1.00 34.03 235 SER A CA 1
ATOM 1767 C C . SER A 1 235 ? 23.255 3.053 -33.150 1.00 34.03 235 SER A C 1
ATOM 1769 O O . SER A 1 235 ? 23.739 3.390 -32.059 1.00 34.03 235 SER A O 1
ATOM 1771 N N . PRO A 1 236 ? 23.850 2.117 -33.919 1.00 34.69 236 PRO A N 1
ATOM 1772 C CA . PRO A 1 236 ? 25.191 1.639 -33.615 1.00 34.69 236 PRO A CA 1
ATOM 1773 C C . PRO A 1 236 ? 26.110 2.858 -33.522 1.00 34.69 236 PRO A C 1
ATOM 1775 O O . PRO A 1 236 ? 26.006 3.777 -34.334 1.00 34.69 236 PRO A O 1
ATOM 1778 N N . ALA A 1 237 ? 26.944 2.892 -32.478 1.00 38.19 237 ALA A N 1
ATOM 1779 C CA . ALA A 1 237 ? 27.806 4.030 -32.187 1.00 38.19 237 ALA A CA 1
ATOM 1780 C C . ALA A 1 237 ? 28.483 4.525 -33.477 1.00 38.19 237 ALA A C 1
ATOM 1782 O O . ALA A 1 237 ? 29.065 3.697 -34.186 1.00 38.19 237 ALA A O 1
ATOM 1783 N N . PRO A 1 238 ? 28.432 5.833 -33.797 1.00 37.34 238 PRO A N 1
ATOM 1784 C CA . PRO A 1 238 ? 29.207 6.346 -34.909 1.00 37.34 238 PRO A CA 1
ATOM 1785 C C . PRO A 1 238 ? 30.669 6.001 -34.629 1.00 37.34 238 PRO A C 1
ATOM 1787 O O . PRO A 1 238 ? 31.186 6.275 -33.541 1.00 37.34 238 PRO A O 1
ATOM 1790 N N . THR A 1 239 ? 31.319 5.342 -35.584 1.00 38.38 239 THR A N 1
ATOM 1791 C CA . THR A 1 239 ? 32.772 5.182 -35.614 1.00 38.38 239 THR A CA 1
ATOM 1792 C C . THR A 1 239 ? 33.384 6.583 -35.521 1.00 38.38 239 THR A C 1
ATOM 1794 O O . THR A 1 239 ? 33.369 7.338 -36.487 1.00 38.38 239 THR A O 1
ATOM 1797 N N . ALA A 1 240 ? 33.790 6.961 -34.306 1.00 32.34 240 ALA A N 1
ATOM 1798 C CA . ALA A 1 240 ? 34.298 8.278 -33.902 1.00 32.34 240 ALA A CA 1
ATOM 1799 C C . ALA A 1 240 ? 35.569 8.681 -34.700 1.00 32.34 240 ALA A C 1
ATOM 1801 O O . ALA A 1 240 ? 36.190 7.765 -35.245 1.00 32.34 240 ALA A O 1
ATOM 1802 N N . PRO A 1 241 ? 36.049 9.961 -34.712 1.00 40.19 241 PRO A N 1
ATOM 1803 C CA . PRO A 1 241 ? 35.950 10.970 -33.625 1.00 40.19 241 PRO A CA 1
ATOM 1804 C C . PRO A 1 241 ? 35.864 12.464 -34.081 1.00 40.19 241 PRO A C 1
ATOM 1806 O O . PRO A 1 241 ? 35.741 12.721 -35.273 1.00 40.19 241 PRO A O 1
ATOM 1809 N N . PRO A 1 242 ? 36.048 13.485 -33.204 1.00 45.53 242 PRO A N 1
ATOM 1810 C CA . PRO A 1 242 ? 35.662 13.655 -31.794 1.00 45.53 242 PRO A CA 1
ATOM 1811 C C . PRO A 1 242 ? 34.771 14.908 -31.579 1.00 45.53 242 PRO A C 1
ATOM 1813 O O . PRO A 1 242 ? 35.020 15.943 -32.176 1.00 45.53 242 PRO A O 1
ATOM 1816 N N . HIS A 1 243 ? 33.835 14.897 -30.623 1.00 37.53 243 HIS A N 1
ATOM 1817 C CA . HIS A 1 243 ? 33.816 15.889 -29.532 1.00 37.53 243 HIS A CA 1
ATOM 1818 C C . HIS A 1 243 ? 32.787 15.526 -28.449 1.00 37.53 243 HIS A C 1
ATOM 1820 O O . HIS A 1 243 ? 31.738 14.955 -28.714 1.00 37.53 243 HIS A O 1
ATOM 1826 N N . ARG A 1 244 ? 33.204 15.809 -27.211 1.00 36.31 244 ARG A N 1
ATOM 1827 C CA . ARG A 1 244 ? 32.539 15.717 -25.901 1.00 36.31 244 ARG A CA 1
ATOM 1828 C C . ARG A 1 244 ? 31.026 15.432 -25.909 1.00 36.31 244 ARG A C 1
ATOM 1830 O O . ARG A 1 244 ? 30.265 16.371 -25.834 1.00 36.31 244 ARG A O 1
ATOM 1837 N N . ASP A 1 245 ? 30.639 14.158 -25.898 1.00 37.81 245 ASP A N 1
ATOM 1838 C CA . ASP A 1 245 ? 29.482 13.637 -25.149 1.00 37.81 245 ASP A CA 1
ATOM 1839 C C . ASP A 1 245 ? 29.517 12.107 -25.178 1.00 37.81 245 ASP A C 1
ATOM 1841 O O . ASP A 1 245 ? 29.166 11.442 -26.149 1.00 37.81 245 ASP A O 1
ATOM 1845 N N . ARG A 1 246 ? 30.053 11.499 -24.116 1.00 38.97 246 ARG A N 1
ATOM 1846 C CA . ARG A 1 246 ? 30.254 10.040 -24.076 1.00 38.97 246 ARG A CA 1
ATOM 1847 C C . ARG A 1 246 ? 28.953 9.326 -23.679 1.00 38.97 246 ARG A C 1
ATOM 1849 O O . ARG A 1 246 ? 28.814 8.958 -22.525 1.00 38.97 246 ARG A O 1
ATOM 1856 N N . VAL A 1 247 ? 27.988 9.147 -24.557 1.00 38.59 247 VAL A N 1
ATOM 1857 C CA . VAL A 1 247 ? 26.754 8.405 -24.233 1.00 38.59 247 VAL A CA 1
ATOM 1858 C C . VAL A 1 247 ? 27.053 6.917 -23.970 1.00 38.59 247 VAL A C 1
ATOM 1860 O O . VAL A 1 247 ? 27.861 6.325 -24.681 1.00 38.59 247 VAL A O 1
ATOM 1863 N N . TRP A 1 248 ? 26.427 6.309 -22.954 1.00 39.44 248 TRP A N 1
ATOM 1864 C CA . TRP A 1 248 ? 26.466 4.854 -22.724 1.00 39.44 248 TRP A CA 1
ATOM 1865 C C . TRP A 1 248 ? 25.042 4.302 -22.674 1.00 39.44 248 TRP A C 1
ATOM 1867 O O . TRP A 1 248 ? 24.171 4.897 -22.046 1.00 39.44 248 TRP A O 1
ATOM 1877 N N . THR A 1 249 ? 24.825 3.154 -23.315 1.00 49.78 249 THR A N 1
ATOM 1878 C CA . THR A 1 249 ? 23.572 2.385 -23.230 1.00 49.78 249 THR A CA 1
ATOM 1879 C C . THR A 1 249 ? 23.721 1.256 -22.205 1.00 49.78 249 THR A C 1
ATOM 1881 O O . THR A 1 249 ? 24.842 0.803 -21.949 1.00 49.78 249 THR A O 1
ATOM 1884 N N . LEU A 1 250 ? 22.612 0.759 -21.643 1.00 39.75 250 LEU A N 1
ATOM 1885 C CA . LEU A 1 250 ? 22.585 -0.415 -20.746 1.00 39.75 250 LEU A CA 1
ATOM 1886 C C . LEU A 1 250 ? 23.315 -1.628 -21.354 1.00 39.75 250 LEU A C 1
ATOM 1888 O O . LEU A 1 250 ? 24.066 -2.323 -20.674 1.00 39.75 250 LEU A O 1
ATOM 1892 N N . THR A 1 251 ? 23.217 -1.808 -22.671 1.00 44.75 251 THR A N 1
ATOM 1893 C CA . THR A 1 251 ? 23.914 -2.859 -23.426 1.00 44.75 251 THR A CA 1
ATOM 1894 C C . THR A 1 251 ? 25.437 -2.685 -23.429 1.00 44.75 251 THR A C 1
ATOM 1896 O O . THR A 1 251 ? 26.184 -3.663 -23.479 1.00 44.75 251 THR A O 1
ATOM 1899 N N . THR A 1 252 ? 25.926 -1.443 -23.383 1.00 47.59 252 THR A N 1
ATOM 1900 C CA . THR A 1 252 ? 27.362 -1.134 -23.348 1.00 47.59 252 THR A CA 1
ATOM 1901 C C . THR A 1 252 ? 27.946 -1.311 -21.944 1.00 47.59 252 THR A C 1
ATOM 1903 O O . THR A 1 252 ? 29.096 -1.732 -21.816 1.00 47.59 252 THR A O 1
ATOM 1906 N N . VAL A 1 253 ? 27.154 -1.041 -20.900 1.00 47.09 253 VAL A N 1
ATOM 1907 C CA . VAL A 1 253 ? 27.508 -1.348 -19.502 1.00 47.09 253 VAL A CA 1
ATOM 1908 C C . VAL A 1 253 ? 27.613 -2.863 -19.313 1.00 47.09 253 VAL A C 1
ATOM 1910 O O . VAL A 1 253 ? 28.644 -3.343 -18.846 1.00 47.09 253 VAL A O 1
ATOM 1913 N N . TRP A 1 254 ? 26.622 -3.618 -19.799 1.00 45.19 254 TRP A N 1
ATOM 1914 C CA . TRP A 1 254 ? 26.612 -5.085 -19.767 1.00 45.19 254 TRP A CA 1
ATOM 1915 C C . TRP A 1 254 ? 27.827 -5.704 -20.477 1.00 45.19 254 TRP A C 1
ATOM 1917 O O . TRP A 1 254 ? 28.566 -6.492 -19.892 1.00 45.19 254 TRP A O 1
ATOM 1927 N N . ARG A 1 255 ? 28.128 -5.270 -21.712 1.00 46.50 255 ARG A N 1
ATOM 1928 C CA . ARG A 1 255 ? 29.294 -5.770 -22.466 1.00 46.50 255 ARG A CA 1
ATOM 1929 C C . ARG A 1 255 ? 30.630 -5.512 -21.769 1.00 46.50 255 ARG A C 1
ATOM 1931 O O . ARG A 1 255 ? 31.549 -6.315 -21.908 1.00 46.50 255 ARG A O 1
ATOM 1938 N N . ARG A 1 256 ? 30.760 -4.403 -21.035 1.00 46.03 256 ARG A N 1
ATOM 1939 C CA . ARG A 1 256 ? 31.992 -4.090 -20.298 1.00 46.03 256 ARG A CA 1
ATOM 1940 C C . ARG A 1 256 ? 32.119 -4.847 -18.984 1.00 46.03 256 ARG A C 1
ATOM 1942 O O . ARG A 1 256 ? 33.243 -5.180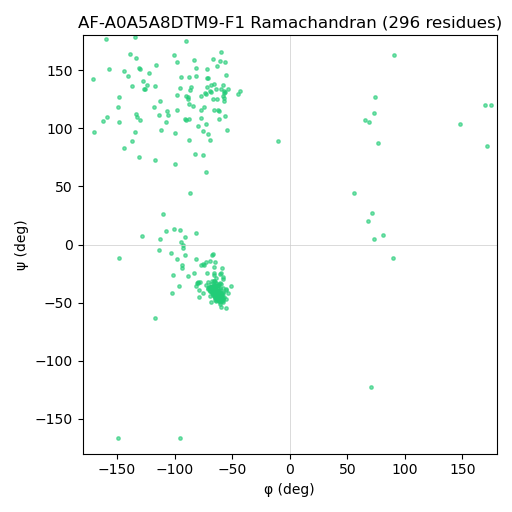 -18.630 1.00 46.03 256 ARG A O 1
ATOM 1949 N N . LEU A 1 257 ? 31.013 -5.153 -18.308 1.00 46.97 257 LEU A N 1
ATOM 1950 C CA . LEU A 1 257 ? 31.027 -6.037 -17.140 1.00 46.97 257 LEU A CA 1
ATOM 1951 C C . LEU A 1 257 ? 31.527 -7.436 -17.528 1.00 46.97 257 LEU A C 1
ATOM 1953 O O . LEU A 1 257 ? 32.435 -7.955 -16.884 1.00 46.97 257 LEU A O 1
ATOM 1957 N N . CYS A 1 258 ? 31.068 -7.975 -18.664 1.00 45.78 258 CYS A N 1
ATOM 1958 C CA . CYS A 1 258 ? 31.589 -9.234 -19.208 1.00 45.78 258 CYS A CA 1
ATOM 1959 C C . CYS A 1 258 ? 33.067 -9.142 -19.645 1.00 4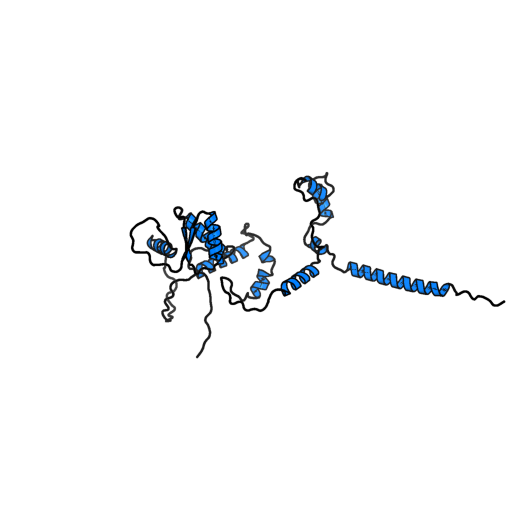5.78 258 CYS A C 1
ATOM 1961 O O . CYS A 1 258 ? 33.822 -10.096 -19.478 1.00 45.78 258 CYS A O 1
ATOM 1963 N N . ALA A 1 259 ? 33.505 -8.001 -20.192 1.00 44.03 259 ALA A N 1
ATOM 1964 C CA . ALA A 1 259 ? 34.896 -7.794 -20.617 1.00 44.03 259 ALA A CA 1
ATOM 1965 C C . ALA A 1 259 ? 35.872 -7.524 -19.452 1.00 44.03 259 ALA A C 1
ATOM 1967 O O . ALA A 1 259 ? 37.080 -7.667 -19.623 1.00 44.03 259 ALA A O 1
ATOM 1968 N N . GLY A 1 260 ? 35.366 -7.144 -18.274 1.00 41.94 260 GLY A N 1
ATOM 1969 C CA . GLY A 1 260 ? 36.143 -6.856 -17.064 1.00 41.94 260 GLY A CA 1
ATOM 1970 C C . GLY A 1 260 ? 36.561 -8.086 -16.254 1.00 41.94 260 GLY A C 1
ATOM 1971 O O . GLY A 1 260 ? 37.037 -7.931 -15.135 1.00 41.94 260 GLY A O 1
ATOM 1972 N N . GLY A 1 261 ? 36.377 -9.300 -16.784 1.00 34.94 261 GLY A N 1
ATOM 1973 C CA . GLY A 1 261 ? 36.817 -10.534 -16.127 1.00 34.94 261 GLY A CA 1
ATOM 1974 C C . GLY A 1 261 ? 35.883 -11.064 -15.036 1.00 34.94 261 GLY A C 1
ATOM 1975 O O . GLY A 1 261 ? 36.234 -12.044 -14.382 1.00 34.94 261 GLY A O 1
ATOM 1976 N N . TYR A 1 262 ? 34.686 -10.489 -14.869 1.00 33.69 262 TYR A N 1
ATOM 1977 C CA . TYR A 1 262 ? 33.624 -11.100 -14.067 1.00 33.69 262 TYR A CA 1
ATOM 1978 C C . TYR A 1 262 ? 33.100 -12.342 -14.797 1.00 33.69 262 TYR A C 1
ATOM 1980 O O . TYR A 1 262 ? 32.207 -12.277 -15.641 1.00 33.69 262 TYR A O 1
ATOM 1988 N N . LYS A 1 263 ? 33.716 -13.490 -14.507 1.00 33.94 263 LYS A N 1
ATOM 1989 C CA . LYS A 1 263 ? 33.222 -14.803 -14.917 1.00 33.94 263 LYS A CA 1
ATOM 1990 C C . LYS A 1 263 ? 32.105 -15.204 -13.959 1.00 33.94 263 LYS A C 1
ATOM 1992 O O . LYS A 1 263 ? 32.388 -15.654 -12.854 1.00 33.94 263 LYS A O 1
ATOM 1997 N N . VAL A 1 264 ? 30.849 -15.080 -14.382 1.00 37.75 264 VAL A N 1
ATOM 1998 C CA . VAL A 1 264 ? 29.785 -15.890 -13.776 1.00 37.75 264 VAL A CA 1
ATOM 1999 C C . VAL A 1 264 ? 30.098 -17.335 -14.156 1.00 37.75 264 VAL A C 1
ATOM 2001 O O . VAL A 1 264 ? 30.192 -17.668 -15.341 1.00 37.75 264 VAL A O 1
ATOM 2004 N N . ALA A 1 265 ? 30.393 -18.155 -13.150 1.00 31.78 265 ALA A N 1
ATOM 2005 C CA . ALA A 1 265 ? 30.783 -19.544 -13.324 1.00 31.78 265 ALA A CA 1
ATOM 2006 C C . ALA A 1 265 ? 29.642 -20.310 -14.001 1.00 31.78 265 ALA A C 1
ATOM 2008 O O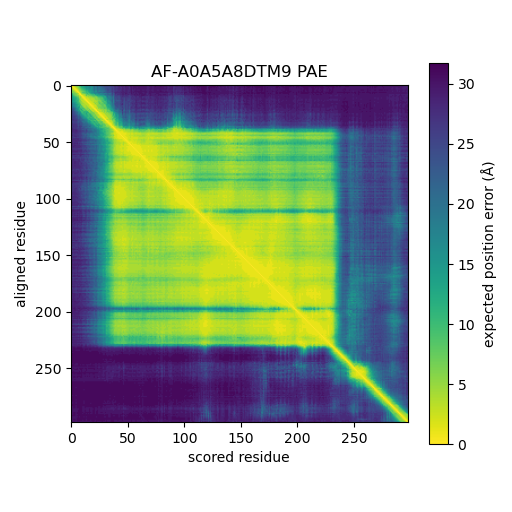 . ALA A 1 265 ? 28.597 -20.568 -13.414 1.00 31.78 265 ALA A O 1
ATOM 2009 N N . ARG A 1 266 ? 29.854 -20.655 -15.268 1.00 40.09 266 ARG A N 1
ATOM 2010 C CA . ARG A 1 266 ? 28.965 -21.494 -16.063 1.00 40.09 266 ARG A CA 1
ATOM 2011 C C . ARG A 1 266 ? 29.544 -22.903 -16.065 1.00 40.09 266 ARG A C 1
ATOM 2013 O O . ARG A 1 266 ? 30.072 -23.338 -17.079 1.00 40.09 266 ARG A O 1
ATOM 2020 N N . GLU A 1 267 ? 29.519 -23.595 -14.929 1.00 31.52 267 GLU A N 1
ATOM 2021 C CA . GLU A 1 267 ? 29.917 -25.005 -14.897 1.00 31.52 267 GLU A CA 1
ATOM 2022 C C . GLU A 1 267 ? 28.889 -25.889 -14.183 1.00 31.52 267 GLU A C 1
ATOM 2024 O O . GLU A 1 267 ? 28.783 -25.907 -12.964 1.00 31.52 267 GLU A O 1
ATOM 2029 N N . ARG A 1 268 ? 28.200 -26.651 -15.048 1.00 32.19 268 ARG A N 1
ATOM 2030 C CA . ARG A 1 268 ? 27.760 -28.048 -14.920 1.00 32.19 268 ARG A CA 1
ATOM 2031 C C . ARG A 1 268 ? 26.736 -28.378 -13.837 1.00 32.19 268 ARG A C 1
ATOM 2033 O O . ARG A 1 268 ? 27.096 -28.594 -12.687 1.00 32.19 268 ARG A O 1
ATOM 2040 N N . PHE A 1 269 ? 25.498 -28.641 -14.272 1.00 31.94 269 PHE A N 1
ATOM 2041 C CA . PHE A 1 269 ? 24.721 -29.690 -13.602 1.00 31.94 269 PHE A CA 1
ATOM 2042 C C . PHE A 1 269 ? 23.715 -30.487 -14.455 1.00 31.94 269 PHE A C 1
ATOM 2044 O O . PHE A 1 269 ? 23.319 -31.547 -13.998 1.00 31.94 269 PHE A O 1
ATOM 2051 N N . PHE A 1 270 ? 23.361 -30.120 -15.696 1.00 28.36 270 PHE A N 1
ATOM 2052 C CA . PHE A 1 270 ? 22.504 -30.999 -16.519 1.00 28.36 270 PHE A CA 1
ATOM 2053 C C . PHE A 1 270 ? 22.857 -30.987 -18.013 1.00 28.36 270 PHE A C 1
ATOM 2055 O O . PHE A 1 270 ? 22.212 -30.316 -18.812 1.00 28.36 270 PHE A O 1
ATOM 2062 N N . ASP A 1 271 ? 23.858 -31.788 -18.387 1.00 27.72 271 ASP A N 1
ATOM 2063 C CA . ASP A 1 271 ? 23.958 -32.370 -19.730 1.00 27.72 271 ASP A CA 1
ATOM 2064 C C . ASP A 1 271 ? 23.169 -33.685 -19.731 1.00 27.72 271 ASP A C 1
ATOM 2066 O O . ASP A 1 271 ? 23.719 -34.718 -19.360 1.00 27.72 271 ASP A O 1
ATOM 2070 N N . THR A 1 272 ? 21.873 -33.642 -20.055 1.00 31.12 272 THR A N 1
ATOM 2071 C CA . THR A 1 272 ? 21.096 -34.704 -20.745 1.00 31.12 272 THR A CA 1
ATOM 2072 C C . THR A 1 272 ? 19.614 -34.340 -20.738 1.00 31.12 272 THR A C 1
ATOM 2074 O O . THR A 1 272 ? 18.883 -34.809 -19.880 1.00 31.12 272 THR A O 1
ATOM 2077 N N . ILE A 1 273 ? 19.167 -33.533 -21.705 1.00 26.88 273 ILE A N 1
ATOM 2078 C CA . ILE A 1 273 ? 17.900 -33.756 -22.423 1.00 26.88 273 ILE A CA 1
ATOM 2079 C C . ILE A 1 273 ? 18.113 -33.207 -23.840 1.00 26.88 273 ILE A C 1
ATOM 2081 O O . ILE A 1 273 ? 18.160 -31.994 -24.042 1.00 26.88 273 ILE A O 1
ATOM 2085 N N . ASP A 1 274 ? 18.273 -34.110 -24.808 1.00 30.34 274 ASP A N 1
ATOM 2086 C CA . ASP A 1 274 ? 18.154 -33.797 -26.231 1.00 30.34 274 ASP A CA 1
ATOM 2087 C C . ASP A 1 274 ? 16.732 -33.299 -26.510 1.00 30.34 274 ASP A C 1
ATOM 2089 O O . ASP A 1 274 ? 15.766 -34.053 -26.382 1.00 30.34 274 ASP A O 1
ATOM 2093 N N . VAL A 1 275 ? 16.601 -32.036 -26.914 1.00 30.33 275 VAL A N 1
ATOM 2094 C CA . VAL A 1 275 ? 15.420 -31.558 -27.638 1.00 30.33 275 VAL A CA 1
ATOM 2095 C C . VAL A 1 275 ? 15.905 -30.711 -28.809 1.00 30.33 275 VAL A C 1
ATOM 2097 O O . VAL A 1 275 ? 16.220 -29.529 -28.666 1.00 30.33 275 VAL A O 1
ATOM 2100 N N . GLU A 1 276 ? 15.984 -31.32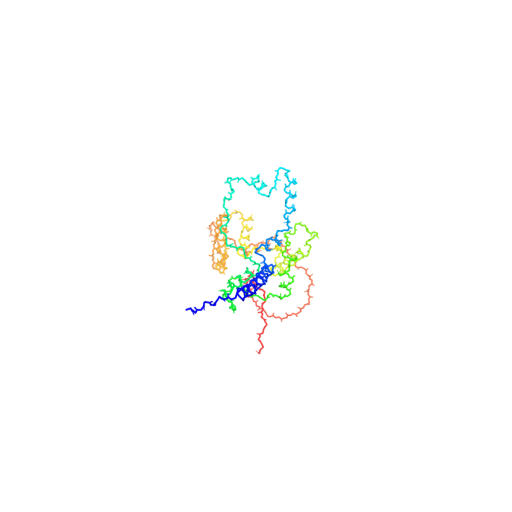6 -29.986 1.00 32.38 276 GLU A N 1
ATOM 2101 C CA . GLU A 1 276 ? 16.038 -30.596 -31.249 1.00 32.38 276 GLU A CA 1
ATOM 2102 C C . GLU A 1 276 ? 14.741 -29.785 -31.423 1.00 32.38 276 GLU A C 1
ATOM 2104 O O . GLU A 1 276 ? 13.658 -30.355 -31.545 1.00 32.38 276 GLU A O 1
ATOM 2109 N N . ALA A 1 277 ? 14.837 -28.450 -31.455 1.00 27.16 277 ALA A N 1
ATOM 2110 C CA . ALA A 1 277 ? 13.786 -27.551 -31.949 1.00 27.16 277 ALA A CA 1
ATOM 2111 C C . ALA A 1 277 ? 14.382 -26.185 -32.375 1.00 27.16 277 ALA A C 1
ATOM 2113 O O . ALA A 1 277 ? 15.443 -25.791 -31.886 1.00 27.16 277 ALA A O 1
ATOM 2114 N N . PRO A 1 278 ? 13.766 -25.478 -33.342 1.00 30.75 278 PRO A N 1
ATOM 2115 C CA . PRO A 1 278 ? 14.479 -24.685 -34.340 1.00 30.75 278 PRO A CA 1
ATOM 2116 C C . PRO A 1 278 ? 14.926 -23.301 -33.855 1.00 30.75 278 PRO A C 1
ATOM 2118 O O . PRO A 1 278 ? 14.294 -22.647 -33.028 1.00 30.75 278 PRO A O 1
ATOM 2121 N N . ARG A 1 279 ? 16.021 -22.828 -34.460 1.00 31.45 279 ARG A N 1
ATOM 2122 C CA . ARG A 1 279 ? 16.605 -21.493 -34.282 1.00 31.45 279 ARG A CA 1
ATOM 2123 C C . ARG A 1 279 ? 15.586 -20.389 -34.595 1.00 31.45 279 ARG A C 1
ATOM 2125 O O . ARG A 1 279 ? 15.295 -20.134 -35.760 1.00 31.45 279 ARG A O 1
ATOM 2132 N N . LEU A 1 280 ? 15.148 -19.666 -33.567 1.00 25.84 280 LEU A N 1
ATOM 2133 C CA . LEU A 1 280 ? 14.545 -18.336 -33.680 1.00 25.84 280 LEU A CA 1
ATOM 2134 C C . LEU A 1 280 ? 15.480 -17.327 -33.010 1.00 25.84 280 LEU A C 1
ATOM 2136 O O . LEU A 1 280 ? 15.689 -17.350 -31.800 1.00 25.84 280 LEU A O 1
ATOM 2140 N N . SER A 1 281 ? 16.087 -16.454 -33.814 1.00 28.62 281 SER A N 1
ATOM 2141 C CA . SER A 1 281 ? 16.872 -15.328 -33.315 1.00 28.62 281 SER A CA 1
ATOM 2142 C C . SER A 1 281 ? 15.931 -14.271 -32.735 1.00 28.62 281 SER A C 1
ATOM 2144 O O . SER A 1 281 ? 15.310 -13.519 -33.484 1.00 28.62 281 SER A O 1
ATOM 2146 N N . VAL A 1 282 ? 15.839 -14.191 -31.409 1.00 27.31 282 VAL A N 1
ATOM 2147 C CA . VAL A 1 282 ? 15.147 -13.098 -30.717 1.00 27.31 282 VAL A CA 1
ATOM 2148 C C . VAL A 1 282 ? 16.194 -12.270 -29.983 1.00 27.31 282 VAL A C 1
ATOM 2150 O O . VAL A 1 282 ? 16.679 -12.635 -28.915 1.00 27.31 282 VAL A O 1
ATOM 2153 N N . ALA A 1 283 ? 16.583 -11.157 -30.599 1.00 27.52 283 ALA A N 1
ATOM 2154 C CA . ALA A 1 283 ? 17.399 -10.134 -29.970 1.00 27.52 283 ALA A CA 1
ATOM 2155 C C . ALA A 1 283 ? 16.481 -9.092 -29.316 1.00 27.52 283 ALA A C 1
ATOM 2157 O O . ALA A 1 283 ? 15.874 -8.283 -30.005 1.00 27.52 283 ALA A O 1
ATOM 2158 N N . GLY A 1 284 ? 16.438 -9.110 -27.982 1.00 27.97 284 GLY A N 1
ATOM 2159 C CA . GLY A 1 284 ? 16.289 -7.917 -27.148 1.00 27.97 284 GLY A CA 1
ATOM 2160 C C . GLY A 1 284 ? 14.902 -7.287 -27.041 1.00 27.97 284 GLY A C 1
ATOM 2161 O O . GLY A 1 284 ? 14.632 -6.296 -27.701 1.00 27.97 284 GLY A O 1
ATOM 2162 N N . THR A 1 285 ? 14.097 -7.772 -26.095 1.00 26.86 285 THR A N 1
ATOM 2163 C CA . THR A 1 285 ? 13.254 -6.965 -25.188 1.00 26.86 285 THR A CA 1
ATOM 2164 C C . THR A 1 285 ? 12.885 -7.879 -24.019 1.00 26.86 285 THR A C 1
ATOM 2166 O O . THR A 1 285 ? 12.116 -8.816 -24.187 1.00 26.86 285 THR A O 1
ATOM 2169 N N . LEU A 1 286 ? 13.494 -7.667 -22.851 1.00 26.17 286 LEU A N 1
ATOM 2170 C CA . LEU A 1 286 ? 13.183 -8.400 -21.619 1.00 26.17 286 LEU A CA 1
ATOM 2171 C C . LEU A 1 286 ? 12.995 -7.381 -20.495 1.00 26.17 286 LEU A C 1
ATOM 2173 O O . LEU A 1 286 ? 13.866 -7.159 -19.663 1.00 26.17 286 LEU A O 1
ATOM 2177 N N . VAL A 1 287 ? 11.838 -6.725 -20.541 1.00 26.58 287 VAL A N 1
ATOM 2178 C CA . VAL A 1 287 ? 11.062 -6.335 -19.364 1.00 26.58 287 VAL A CA 1
ATOM 2179 C C . VAL A 1 287 ? 9.627 -6.752 -19.702 1.00 26.58 287 VAL A C 1
ATOM 2181 O O . VAL A 1 287 ? 9.042 -6.248 -20.655 1.00 26.58 287 VAL A O 1
ATOM 2184 N N . THR A 1 288 ? 9.139 -7.748 -18.960 1.00 26.00 288 THR A N 1
ATOM 2185 C CA . THR A 1 288 ? 7.774 -8.312 -18.952 1.00 26.00 288 THR A CA 1
ATOM 2186 C C . THR A 1 288 ? 7.315 -9.106 -20.189 1.00 26.00 288 THR A C 1
ATOM 2188 O O . THR A 1 288 ? 6.942 -8.546 -21.212 1.00 26.00 288 THR A O 1
ATOM 2191 N N . THR A 1 289 ? 7.249 -10.440 -20.065 1.00 26.11 289 THR A N 1
ATOM 2192 C CA . THR A 1 289 ? 6.033 -11.271 -20.269 1.00 26.11 289 THR A CA 1
ATOM 2193 C C . THR A 1 289 ? 6.381 -12.759 -20.166 1.00 26.11 289 THR A C 1
ATOM 2195 O O . THR A 1 289 ? 7.176 -13.290 -20.936 1.00 26.11 289 THR A O 1
ATOM 2198 N N . ALA A 1 290 ? 5.755 -13.444 -19.209 1.00 23.59 290 ALA A N 1
ATOM 2199 C CA . ALA A 1 290 ? 5.693 -14.896 -19.159 1.00 23.59 290 ALA A CA 1
ATOM 2200 C C . ALA A 1 290 ? 4.351 -15.368 -19.752 1.00 23.59 290 ALA A C 1
ATOM 2202 O O . ALA A 1 290 ? 3.296 -14.929 -19.307 1.00 23.59 290 ALA A O 1
ATOM 2203 N N . SER A 1 291 ? 4.448 -16.313 -20.696 1.00 24.20 291 SER A N 1
ATOM 2204 C CA . SER A 1 291 ? 3.469 -17.348 -21.082 1.00 24.20 291 SER A CA 1
ATOM 2205 C C . SER A 1 291 ? 2.197 -16.974 -21.870 1.00 24.20 291 SER A C 1
ATOM 2207 O O . SER A 1 291 ? 1.263 -16.388 -21.334 1.00 24.20 291 SER A O 1
ATOM 2209 N N . LEU A 1 292 ? 2.106 -17.435 -23.130 1.00 26.33 292 LEU A N 1
ATOM 2210 C CA . LEU A 1 292 ? 1.323 -18.627 -23.537 1.00 26.33 292 LEU A CA 1
ATOM 2211 C C . LEU A 1 292 ? 1.221 -18.715 -25.074 1.00 26.33 292 LEU A C 1
ATOM 2213 O O . LEU A 1 292 ? 0.619 -17.859 -25.716 1.00 26.33 292 LEU A O 1
ATOM 2217 N N . ALA A 1 293 ? 1.730 -19.805 -25.652 1.00 25.56 293 ALA A N 1
ATOM 2218 C CA . ALA A 1 293 ? 1.327 -20.280 -26.974 1.00 25.56 293 ALA A CA 1
ATOM 2219 C C . ALA A 1 293 ? 1.159 -21.806 -26.921 1.00 25.56 293 ALA A C 1
ATOM 2221 O O . ALA A 1 293 ? 2.092 -22.566 -27.163 1.00 25.56 293 ALA A O 1
ATOM 2222 N N . SER A 1 294 ? -0.049 -22.249 -26.581 1.00 25.64 294 SER A N 1
ATOM 2223 C CA . SER A 1 294 ? -0.552 -23.586 -26.887 1.00 25.64 294 SER A CA 1
ATOM 2224 C C . SER A 1 294 ? -1.954 -23.434 -27.474 1.00 25.64 294 SER A C 1
ATOM 2226 O O . SER A 1 294 ? -2.861 -23.001 -26.778 1.00 25.64 294 SER A O 1
ATOM 2228 N N . THR A 1 295 ? -2.066 -23.713 -28.780 1.00 27.19 295 THR A N 1
ATOM 2229 C CA . THR A 1 295 ? -3.190 -24.308 -29.539 1.00 27.19 295 THR A CA 1
ATOM 2230 C C . THR A 1 295 ? -3.227 -23.747 -30.961 1.00 27.19 295 THR A C 1
ATOM 2232 O O . THR A 1 295 ? -3.715 -22.643 -31.180 1.00 27.19 295 THR A O 1
ATOM 2235 N N . CYS A 1 296 ? -2.782 -24.541 -31.933 1.00 23.34 296 CYS A N 1
ATOM 2236 C CA . CYS A 1 296 ? -3.547 -24.763 -33.159 1.00 23.34 296 CYS A CA 1
ATOM 2237 C C . CYS A 1 296 ? -3.061 -26.073 -33.786 1.00 23.34 296 CYS A C 1
ATOM 2239 O O . CYS A 1 296 ? -1.912 -26.173 -34.210 1.00 23.34 296 CYS A O 1
ATOM 2241 N N . GLY A 1 297 ? -3.915 -27.093 -33.746 1.00 25.02 297 GLY A N 1
ATOM 2242 C CA . GLY A 1 297 ? -3.731 -28.314 -34.510 1.00 25.02 297 GLY A CA 1
ATOM 2243 C C . GLY A 1 297 ? -4.401 -28.165 -35.868 1.00 25.02 297 GLY A C 1
ATOM 2244 O O . GLY A 1 297 ? -5.577 -27.812 -35.913 1.00 25.02 297 GLY A O 1
ATOM 2245 N N . SER A 1 298 ? -3.631 -28.438 -36.919 1.00 28.86 298 SER A N 1
ATOM 2246 C CA . SER A 1 298 ? -3.987 -29.104 -38.183 1.00 28.86 298 SER A CA 1
ATOM 2247 C C . SER A 1 298 ? -2.797 -28.976 -39.123 1.00 28.86 298 SER A C 1
ATOM 2249 O O . SER A 1 298 ? -2.428 -27.810 -39.395 1.00 28.86 298 SER A O 1
#